Protein 1FUX (pdb70)

Organism: Escherichia coli (strain K12) (NCBI:txid83333)

Nearest PDB structures (foldseek):
  1fux-assembly1_B  TM=1.002E+00  e=5.933E-31  Escherichia coli
  1vi3-assembly1_A  TM=9.634E-01  e=3.119E-21  Escherichia coli
  1fjj-assembly1_A-2  TM=9.625E-01  e=2.876E-20  Escherichia coli
  4beg-assembly1_A  TM=9.474E-01  e=3.229E-18  Mycobacterium tuberculosis H37Rv
  3n08-assembly1_B  TM=8.576E-01  e=1.307E-13  Chlamydia trachomatis D/UW-3/CX

Foldseek 3Di:
DKEKDFPQFFAAAAHDQCQAFPDPPRNGVVKDTKMFIDPQDDLFAWKKKWKWWPPAPDVRTWTQWIKILHGPPDGMQHIRCFDQVNPRPDPRMAIEATRVGWRGGGGHDHDAQDDKIKIKIKMFGFNDND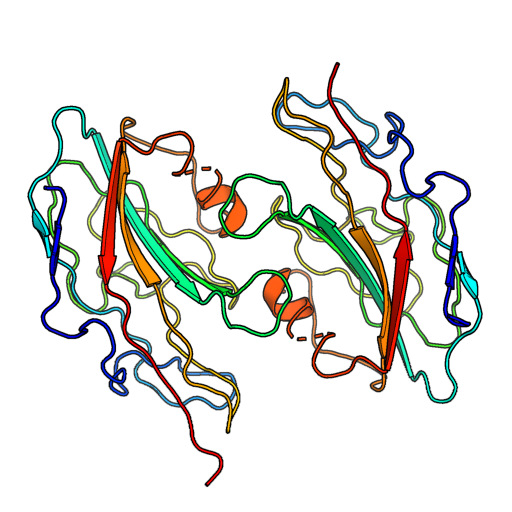DPGHHHQYPVNSVVSVVGGPDMYIGIYIHHHYND/DLWAKDFPQFFAAAAHDQLQAFPDPPRNGVQKATKMFIGNADPQQAWKKKWKWWPPAPDVRTWTFWIKILHGPVDGMAHIRCFPQVNPRPHPRMAFEETPVGWGGGGGDDHDAPDDKIKIKIKMFRFNDNDDDGHHHQYPVNRVVSVVTGPDMYIGIHIHHDD

Sequence (327 aa):
EFQVTSNEIKTGEQLTTSHVFSGFGCEGGNTSPSLTWSGVPEGTKSFAVTVYDPDAPTGSGWWHWTVVNIPATVTYLPVDAGRRDGTKLPTGAVQGRNDFGYAGFGGACPPKGDKPHHYQFKVWALKTEKIPVDSNSSGALVGYLNANKIATAEITPVYEIKLEAEFQVTSNEIKTGEQLTTSHVFSGFGCEGGNTSPSLTWSGVPEGTKSFAVTVYDPDAPTGSGWWHWTVVNIPATVTYLPVVDAGRRDGTKLPTGAVQGRNDFGYAGFGGACPPKGDKPHHYQFKVWALKTTEKIPVDSNSSGALVGYLNANKIATAEITPVYEIK

InterPro domains:
  IPR005247 YbhB/YbcL/LppC-like [TIGR00481] (39-180)
  IPR005247 YbhB/YbcL/LppC-like [cd00865] (23-180)
  IPR008914 Phosphatidylethanolamine-binding protein [PF01161] (44-180)
  IPR036610 PEBP-like superfamily [G3DSA:3.90.280.10] (20-183)
  IPR036610 PEBP-like superfamily [SSF49777] (22-181)

Secondary structure (DSSP, 8-state):
--EEE-SS--TTSBPPGGGB-EETTEE----PPPEEEE-PPTT--EEEEEEEETTSTTTT-EEEEEEEEEETT--EE-TTTT-TT-TTSPTT-EE---TTSSSS---B-PPTTPPPEE-EEEEEEES-S-----TT--HHHHH--TTTEEEEEEE--EE-----/--SEEE-SS--TTSBPPGGGB-EETTEE----PPPEEEESPPTT--EEEEEEEETTSTTTT-EEEEEEEEEETT--EE-TTTT-TT-TTSPTT-EE-B-TTSSBS---B-PPTTPPPEE-EEEEEEESSS-----TT--HHHHH--GGGEEEEEEE--EE---

GO terms:
  GO:0030288 outer membrane-bounded periplasmic space (C, IDA)

Radiu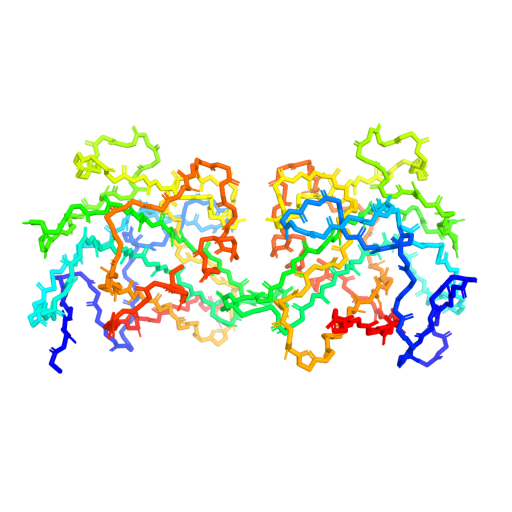s of gyration: 20.39 Å; Cα contacts (8 Å, |Δi|>4): 945; chains: 2; bounding box: 50×34×55 Å

B-factor: mean 21.59, std 8.74, range [7.9, 61.1]

Structure (mmCIF, N/CA/C/O backbone):
data_1FUX
#
_entry.id   1FUX
#
_cell.length_a   49.425
_cell.length_b   55.531
_cell.length_c   60.152
_cell.angle_alpha   90.00
_cell.angle_beta   105.39
_cell.angle_gamma   90.00
#
_symmetry.space_group_name_H-M   'P 1 21 1'
#
loop_
_entity.id
_entity.type
_entity.pdbx_description
1 polymer 'HYPOTHETICAL 19.5 KDA PROTEIN IN EMRE-RUS INTERGENIC REGION'
2 water water
#
loop_
_atom_site.group_PDB
_atom_site.id
_atom_site.type_symbol
_atom_site.label_atom_id
_atom_site.label_alt_id
_atom_site.label_comp_id
_atom_site.label_asym_id
_atom_site.label_entity_id
_atom_site.label_seq_id
_atom_site.pdbx_PDB_ins_code
_atom_site.Cartn_x
_atom_site.Cartn_y
_atom_site.Cartn_z
_atom_site.occupancy
_atom_site.B_iso_or_equiv
_atom_site.auth_seq_id
_atom_site.auth_comp_id
_atom_site.auth_asym_id
_atom_site.auth_atom_id
_atom_site.pdbx_PDB_model_num
ATOM 1 N N . GLU A 1 2 ? 11.940 14.459 17.963 1.00 35.68 0 GLU A N 1
ATOM 2 C CA . GLU A 1 2 ? 11.231 13.468 18.834 1.00 34.45 0 GLU A CA 1
ATOM 3 C C . GLU A 1 2 ? 11.530 12.073 18.274 1.00 31.28 0 GLU A C 1
ATOM 4 O O . GLU A 1 2 ? 12.409 11.555 18.984 1.00 32.71 0 GLU A O 1
ATOM 6 N N . PHE A 1 3 ? 11.165 11.580 17.093 1.00 27.92 1 PHE A N 1
ATOM 7 C CA . PHE A 1 3 ? 11.601 10.189 16.769 1.00 26.22 1 PHE A CA 1
ATOM 8 C C . PHE A 1 3 ? 13.106 10.071 16.771 1.00 23.54 1 PHE A C 1
ATOM 9 O O . PHE A 1 3 ? 13.800 10.869 16.138 1.00 22.63 1 PHE A O 1
ATOM 17 N N . GLN A 1 4 ? 13.695 9.129 17.533 1.00 21.00 2 GLN A N 1
ATOM 18 C CA . GLN A 1 4 ? 15.132 9.063 17.680 1.00 20.28 2 GLN A CA 1
ATOM 19 C C . GLN A 1 4 ? 15.669 7.615 17.561 1.00 16.10 2 GLN A C 1
ATOM 20 O O . GLN A 1 4 ? 14.850 6.732 17.690 1.00 16.60 2 GLN A O 1
ATOM 26 N N . VAL A 1 5 ? 16.918 7.482 17.261 1.00 19.46 3 VAL A N 1
ATOM 27 C CA . VAL A 1 5 ? 17.573 6.155 17.141 1.00 18.46 3 VAL A CA 1
ATOM 28 C C . VAL A 1 5 ? 18.971 6.272 17.713 1.00 19.72 3 VAL A C 1
ATOM 29 O O . VAL A 1 5 ? 19.660 7.293 17.605 1.00 19.78 3 VAL A O 1
ATOM 33 N N . THR A 1 6 ? 19.448 5.201 18.381 1.00 18.61 4 THR A N 1
ATOM 34 C CA . THR A 1 6 ? 20.773 5.129 18.935 1.00 20.16 4 THR A CA 1
ATOM 35 C C . THR A 1 6 ? 21.450 3.790 18.533 1.00 18.01 4 THR A C 1
ATOM 36 O O . THR A 1 6 ? 20.729 2.912 18.076 1.00 18.18 4 THR A O 1
ATOM 40 N N . SER A 1 7 ? 22.747 3.708 18.771 1.00 17.66 5 SER A N 1
ATOM 41 C CA . SER A 1 7 ? 23.447 2.458 18.463 1.00 20.68 5 SER A CA 1
ATOM 42 C C . SER A 1 7 ? 24.631 2.327 19.430 1.00 21.07 5 SER A C 1
ATOM 43 O O . SER A 1 7 ? 25.356 3.263 19.736 1.00 23.80 5 SER A O 1
ATOM 46 N N . ASN A 1 8 ? 24.932 1.060 19.739 1.00 24.91 6 ASN A N 1
ATOM 47 C CA . ASN A 1 8 ? 26.084 0.775 20.604 1.00 26.97 6 ASN A CA 1
ATOM 48 C C . ASN A 1 8 ? 27.362 0.632 19.787 1.00 25.98 6 ASN A C 1
ATOM 49 O O . ASN A 1 8 ? 28.494 0.688 20.297 1.00 25.75 6 ASN A O 1
ATOM 54 N N . GLU A 1 9 ? 27.197 0.454 18.464 1.00 22.22 7 GLU A N 1
ATOM 55 C CA . GLU A 1 9 ? 28.330 0.252 17.585 1.00 22.14 7 GLU A CA 1
ATOM 56 C C . GLU A 1 9 ? 28.651 1.369 16.601 1.00 22.01 7 GLU A C 1
ATOM 57 O O . GLU A 1 9 ? 29.779 1.411 16.101 1.00 22.41 7 GLU A O 1
ATOM 63 N N . ILE A 1 10 ? 27.700 2.234 16.222 1.00 20.68 8 ILE A N 1
ATOM 64 C CA . ILE A 1 10 ? 28.053 3.278 15.267 1.00 17.61 8 ILE A CA 1
ATOM 65 C C . ILE A 1 10 ? 27.662 4.650 15.826 1.00 18.15 8 ILE A C 1
ATOM 66 O O . ILE A 1 10 ? 26.778 4.727 16.689 1.00 17.29 8 ILE A O 1
ATOM 71 N N . LYS A 1 11 ? 28.322 5.661 15.301 1.00 17.52 9 LYS A N 1
ATOM 72 C CA . LYS A 1 11 ? 28.041 7.028 15.764 1.00 20.41 9 LYS A CA 1
ATOM 73 C C . LYS A 1 11 ? 28.228 8.039 14.642 1.00 19.50 9 LYS A C 1
ATOM 74 O O . LYS A 1 11 ? 29.197 7.921 13.895 1.00 21.19 9 LYS A O 1
ATOM 84 N N . THR A 1 12 ? 27.375 9.056 14.572 1.00 20.54 10 THR A N 1
ATOM 85 C CA . THR A 1 12 ? 27.551 10.047 13.490 1.00 19.43 10 THR A CA 1
ATOM 86 C C . THR A 1 12 ? 28.938 10.641 13.435 1.00 20.09 10 THR A C 1
ATOM 87 O O . THR A 1 12 ? 29.538 11.122 14.409 1.00 18.73 10 THR A O 1
ATOM 91 N N . GLY A 1 13 ? 29.535 10.659 12.245 1.00 19.84 11 GLY A N 1
ATOM 92 C CA . GLY A 1 13 ? 30.816 11.178 11.885 1.00 21.41 11 GLY A CA 1
ATOM 93 C C . GLY A 1 13 ? 32.035 10.359 12.267 1.00 21.47 11 GLY A C 1
ATOM 94 O O . GLY A 1 13 ? 33.151 10.739 11.980 1.00 23.91 11 GLY A O 1
ATOM 95 N N . GLU A 1 14 ? 31.883 9.255 12.969 1.00 23.95 12 GLU A N 1
ATOM 96 C CA . GLU A 1 14 ? 32.974 8.404 13.407 1.00 24.26 12 GLU A CA 1
ATOM 97 C C . GLU A 1 14 ? 33.225 7.263 12.408 1.00 23.34 12 GLU A C 1
ATOM 98 O O . GLU A 1 14 ? 32.225 6.731 11.942 1.00 19.58 12 GLU A O 1
ATOM 104 N N . GLN A 1 15 ? 34.487 6.932 12.232 1.00 23.66 13 GLN A N 1
ATOM 105 C CA . GLN A 1 15 ? 34.911 5.844 11.371 1.00 22.94 13 GLN A CA 1
ATOM 106 C C . GLN A 1 15 ? 34.333 4.497 11.777 1.00 20.94 13 GLN A C 1
ATOM 107 O O . GLN A 1 15 ? 34.334 4.002 12.908 1.00 17.29 13 GLN A O 1
ATOM 113 N N . LEU A 1 16 ? 33.772 3.822 10.765 1.00 19.33 14 LEU A N 1
ATOM 114 C CA . LEU A 1 16 ? 33.174 2.500 10.952 1.00 20.49 14 LEU A CA 1
ATOM 115 C C . LEU A 1 16 ? 34.240 1.515 11.412 1.00 19.62 14 LEU A C 1
ATOM 116 O O . LEU A 1 16 ? 35.362 1.557 10.902 1.00 18.55 14 LEU A O 1
ATOM 121 N N . THR A 1 17 ? 33.909 0.600 12.331 1.00 19.84 15 THR A N 1
ATOM 122 C CA . THR A 1 17 ? 34.962 -0.403 12.622 1.00 20.62 15 THR A CA 1
ATOM 123 C C . THR A 1 17 ? 34.855 -1.507 11.564 1.00 21.70 15 THR A C 1
ATOM 124 O O . THR A 1 17 ? 33.871 -1.652 10.840 1.00 17.00 15 THR A O 1
ATOM 128 N N . THR A 1 18 ? 35.816 -2.443 11.577 1.00 22.40 16 THR A N 1
ATOM 129 C CA . THR A 1 18 ? 35.884 -3.512 10.599 1.00 21.67 16 THR A CA 1
ATOM 130 C C . THR A 1 18 ? 34.675 -4.425 10.596 1.00 19.20 16 THR A C 1
ATOM 131 O O . THR A 1 18 ? 34.392 -5.103 9.609 1.00 18.62 16 THR A O 1
ATOM 135 N N . SER A 1 19 ? 33.995 -4.541 11.731 1.00 17.05 17 SER A N 1
ATOM 136 C CA . SER A 1 19 ? 32.818 -5.376 11.869 1.00 16.81 17 SER A CA 1
ATOM 137 C C . SER A 1 19 ? 31.779 -4.954 10.816 1.00 17.37 17 SER A C 1
ATOM 138 O O . SER A 1 19 ? 31.015 -5.807 10.385 1.00 15.83 17 SER A O 1
ATOM 141 N N . HIS A 1 20 ? 31.713 -3.654 10.497 1.00 16.11 18 HIS A N 1
ATOM 142 C CA . HIS A 1 20 ? 30.671 -3.177 9.579 1.00 17.38 18 HIS A CA 1
ATOM 143 C C . HIS A 1 20 ? 31.126 -2.889 8.167 1.00 16.99 18 HIS A C 1
ATOM 144 O O . HIS A 1 20 ? 30.394 -2.218 7.396 1.00 14.70 18 HIS A O 1
ATOM 151 N N . VAL A 1 21 ? 32.268 -3.394 7.747 1.00 15.80 19 VAL A N 1
ATOM 152 C CA . VAL A 1 21 ? 32.862 -3.212 6.405 1.00 14.20 19 VAL A CA 1
ATOM 153 C C . VAL A 1 21 ? 32.561 -4.486 5.616 1.00 14.76 19 VAL A C 1
ATOM 154 O O . VAL A 1 21 ? 32.384 -5.572 6.215 1.00 13.71 19 VAL A O 1
ATOM 158 N N . PHE A 1 22 ? 32.256 -4.315 4.337 1.00 13.64 20 PHE A N 1
ATOM 159 C CA . PHE A 1 22 ? 31.807 -5.439 3.503 1.00 14.37 20 PHE A CA 1
ATOM 160 C C . PHE A 1 22 ? 32.890 -6.513 3.388 1.00 16.51 20 PHE A C 1
ATOM 161 O O . PHE A 1 22 ? 34.062 -6.274 3.646 1.00 17.50 20 PHE A O 1
ATOM 169 N N . SER A 1 23 ? 32.482 -7.714 2.988 1.00 20.46 21 SER A N 1
ATOM 170 C CA . SER A 1 23 ? 33.472 -8.787 2.755 1.00 24.11 21 SER A CA 1
ATOM 171 C C . SER A 1 23 ? 33.306 -9.141 1.277 1.00 25.42 21 SER A C 1
ATOM 172 O O . SER A 1 23 ? 32.321 -9.754 0.905 1.00 26.72 21 SER A O 1
ATOM 175 N N . GLY A 1 24 ? 34.173 -8.672 0.407 1.00 25.83 22 GLY A N 1
ATOM 176 C CA . GLY A 1 24 ? 34.040 -8.800 -1.035 1.00 27.10 22 GLY A CA 1
ATOM 177 C C . GLY A 1 24 ? 34.476 -7.471 -1.680 1.00 28.04 22 GLY A C 1
ATOM 178 O O . GLY A 1 24 ? 34.703 -6.470 -1.016 1.00 24.50 22 GLY A O 1
ATOM 179 N N . PHE A 1 25 ? 34.697 -7.475 -2.986 1.00 31.83 23 PHE A N 1
ATOM 180 C CA . PHE A 1 25 ? 35.226 -6.346 -3.745 1.00 33.00 23 PHE A CA 1
ATOM 181 C C . PHE A 1 25 ? 36.551 -5.857 -3.182 1.00 33.82 23 PHE A C 1
ATOM 182 O O . PHE A 1 25 ? 36.819 -4.653 -3.048 1.00 35.18 23 PHE A O 1
ATOM 190 N N . GLY A 1 26 ? 37.417 -6.730 -2.675 1.00 33.02 24 GLY A N 1
ATOM 191 C CA . GLY A 1 26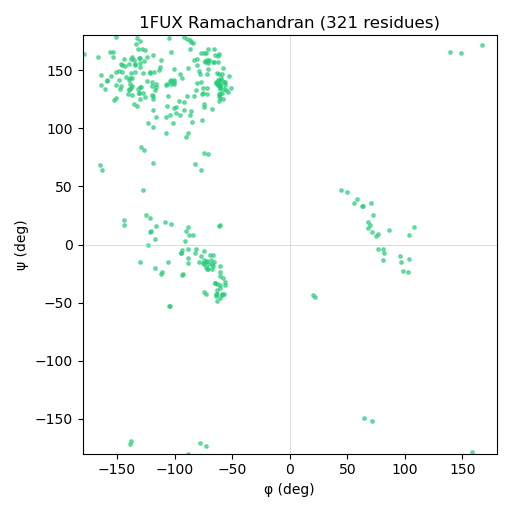 ? 38.674 -6.326 -2.074 1.00 32.89 24 GLY A CA 1
ATOM 192 C C . GLY A 1 26 ? 38.592 -5.751 -0.677 1.00 33.12 24 GLY A C 1
ATOM 193 O O . GLY A 1 26 ? 39.569 -5.197 -0.175 1.00 35.74 24 GLY A O 1
ATOM 194 N N . CYS A 1 27 ? 37.443 -5.819 -0.036 1.00 31.74 25 CYS A N 1
ATOM 195 C CA . CYS A 1 27 ? 37.227 -5.360 1.332 1.00 29.78 25 CYS A CA 1
ATOM 196 C C . CYS A 1 27 ? 37.193 -6.617 2.179 1.00 28.42 25 CYS A C 1
ATOM 197 O O . CYS A 1 27 ? 36.665 -7.627 1.714 1.00 27.79 25 CYS A O 1
ATOM 200 N N . GLU A 1 28 ? 37.748 -6.611 3.373 1.00 29.81 26 GLU A N 1
ATOM 201 C CA . GLU A 1 28 ? 37.852 -7.805 4.202 1.00 30.77 26 GLU A CA 1
ATOM 202 C C . GLU A 1 28 ? 37.294 -7.608 5.605 1.00 28.18 26 GLU A C 1
ATOM 203 O O . GLU A 1 28 ? 37.920 -7.946 6.610 1.00 27.33 26 GLU A O 1
ATOM 209 N N . GLY A 1 29 ? 36.119 -7.031 5.673 1.00 21.79 27 GLY A N 1
ATOM 210 C CA . GLY A 1 29 ? 35.427 -6.754 6.899 1.00 20.57 27 GLY A CA 1
ATOM 211 C C . GLY A 1 29 ? 34.542 -7.875 7.399 1.00 18.02 27 GLY A C 1
ATOM 212 O O . GLY A 1 29 ? 34.316 -8.928 6.784 1.00 18.56 27 GLY A O 1
ATOM 213 N N . GLY A 1 30 ? 33.904 -7.621 8.521 1.00 15.22 28 GLY A N 1
ATOM 214 C CA . GLY A 1 30 ? 33.016 -8.544 9.202 1.00 15.54 28 GLY A CA 1
ATOM 215 C C . GLY A 1 30 ? 31.625 -8.611 8.580 1.00 16.32 28 GLY A C 1
ATOM 216 O O . GLY A 1 30 ? 30.838 -9.503 8.900 1.00 14.80 28 GLY A O 1
ATOM 217 N N . ASN A 1 31 ? 31.294 -7.644 7.733 1.00 14.01 29 ASN A N 1
ATOM 218 C CA . ASN A 1 31 ? 29.981 -7.545 7.088 1.00 12.12 29 ASN A CA 1
ATOM 219 C C . ASN A 1 31 ? 28.804 -7.782 8.008 1.00 12.30 29 ASN A C 1
ATOM 220 O O . ASN A 1 31 ? 27.894 -8.580 7.735 1.00 13.66 29 ASN A O 1
ATOM 225 N N . THR A 1 32 ? 28.805 -7.140 9.196 1.00 10.35 30 THR A N 1
ATOM 226 C CA . THR A 1 32 ? 27.740 -7.324 10.174 1.00 11.91 30 THR A CA 1
ATOM 227 C C . THR A 1 32 ? 26.968 -6.006 10.401 1.00 12.31 30 THR A C 1
ATOM 228 O O . THR A 1 32 ? 27.672 -5.026 10.541 1.00 13.06 30 THR A O 1
ATOM 232 N N . SER A 1 33 ? 25.652 -6.082 10.498 1.00 12.03 31 SER A N 1
ATOM 233 C CA . SER A 1 33 ? 24.886 -4.849 10.708 1.00 12.49 31 SER A CA 1
ATOM 234 C C . SER A 1 33 ? 25.022 -4.449 12.173 1.00 12.25 31 SER A C 1
ATOM 235 O O . SER A 1 33 ? 25.053 -5.311 13.033 1.00 11.96 31 SER A O 1
ATOM 238 N N . PRO A 1 34 ? 25.163 -3.158 12.427 1.00 13.52 32 PRO A N 1
ATOM 239 C CA . PRO A 1 34 ? 25.167 -2.690 13.824 1.00 13.33 32 PRO A CA 1
ATOM 240 C C . PRO A 1 34 ? 23.802 -2.715 14.467 1.00 14.51 32 PRO A C 1
ATOM 241 O O . PRO A 1 34 ? 22.739 -2.650 13.822 1.00 15.72 32 PRO A O 1
ATOM 245 N N . SER A 1 35 ? 23.766 -2.780 15.826 1.00 14.41 33 SER A N 1
ATOM 246 C CA . SER A 1 35 ? 22.492 -2.719 16.514 1.00 16.11 33 SER A CA 1
ATOM 247 C C . SER A 1 35 ? 21.951 -1.284 16.377 1.00 13.22 33 SER A C 1
ATOM 248 O O . SER A 1 35 ? 22.692 -0.350 16.138 1.00 14.67 33 SER A O 1
ATOM 251 N N . LEU A 1 36 ? 20.663 -1.139 16.551 1.00 15.51 34 LEU A N 1
ATOM 252 C CA . LEU A 1 36 ? 19.918 0.121 16.503 1.00 14.09 34 LEU A CA 1
ATOM 253 C C . LEU A 1 36 ? 18.743 0.030 17.485 1.00 14.46 34 LEU A C 1
ATOM 254 O O . LEU A 1 36 ? 18.007 -0.954 17.542 1.00 13.77 34 LEU A O 1
ATOM 259 N N . THR A 1 37 ? 18.573 1.095 18.278 1.00 14.94 35 THR A N 1
ATOM 260 C CA . THR A 1 37 ? 17.432 1.113 19.197 1.00 15.58 35 THR A CA 1
ATOM 261 C C . THR A 1 37 ? 16.707 2.487 18.984 1.00 13.75 35 THR A C 1
ATOM 262 O O . THR A 1 37 ? 17.392 3.481 19.163 1.00 16.27 35 THR A O 1
ATOM 266 N N . TRP A 1 38 ? 15.464 2.412 18.699 1.00 14.27 36 TRP A N 1
ATOM 267 C CA . TRP A 1 38 ? 14.741 3.681 18.494 1.00 18.99 36 TRP A CA 1
ATOM 268 C C . TRP A 1 38 ? 13.722 3.970 19.583 1.00 19.24 36 TRP A C 1
ATOM 269 O O . TRP A 1 38 ? 13.153 3.068 20.222 1.00 22.20 36 TRP A O 1
ATOM 280 N N . SER A 1 39 ? 13.394 5.255 19.669 1.00 20.21 37 SER A N 1
ATOM 281 C CA . SER A 1 39 ? 12.438 5.708 20.680 1.00 21.58 37 SER A CA 1
ATOM 282 C C . SER A 1 39 ? 11.699 6.931 20.164 1.00 24.11 37 SER A C 1
ATOM 283 O O . SER A 1 39 ? 11.958 7.460 19.069 1.00 21.57 37 SER A O 1
ATOM 286 N N . GLY A 1 40 ? 10.765 7.428 20.981 1.00 24.42 38 GLY A N 1
ATOM 287 C CA . GLY A 1 40 ? 9.989 8.580 20.467 1.00 23.75 38 GLY A CA 1
ATOM 288 C C . GLY A 1 40 ? 9.059 8.041 19.401 1.00 24.58 38 GLY A C 1
ATOM 289 O O . GLY A 1 40 ? 8.624 8.824 18.542 1.00 25.87 38 GLY A O 1
ATOM 290 N N . VAL A 1 41 ? 8.645 6.777 19.389 1.00 24.64 39 VAL A N 1
ATOM 291 C CA . VAL A 1 41 ? 7.805 6.345 18.298 1.00 26.91 39 VAL A CA 1
ATOM 292 C C . VAL A 1 41 ? 6.544 7.218 18.221 1.00 28.63 39 VAL A C 1
ATOM 293 O O . VAL A 1 41 ? 5.852 7.430 19.197 1.00 24.68 39 VAL A O 1
ATOM 297 N N . PRO A 1 42 ? 6.254 7.636 16.992 1.00 27.69 40 PRO A N 1
ATOM 298 C CA . PRO A 1 42 ? 5.137 8.534 16.775 1.00 28.55 40 PRO A CA 1
ATOM 299 C C . PRO A 1 42 ? 3.810 7.844 16.780 1.00 29.30 40 PRO A C 1
ATOM 300 O O . PRO A 1 42 ? 3.552 6.672 16.437 1.00 30.06 40 PRO A O 1
ATOM 304 N N . GLU A 1 43 ? 2.838 8.658 17.232 1.00 30.66 41 GLU A N 1
ATOM 305 C CA . GLU A 1 43 ? 1.442 8.212 17.260 1.00 31.64 41 GLU A CA 1
ATOM 306 C C . GLU A 1 43 ? 1.117 7.921 15.797 1.00 30.31 41 GLU A C 1
ATOM 307 O O . GLU A 1 43 ? 1.614 8.605 14.892 1.00 31.26 41 GLU A O 1
ATOM 317 N N . GLY A 1 44 ? 0.426 6.851 15.520 1.00 27.10 42 GLY A N 1
ATOM 318 C CA . GLY A 1 44 ? 0.085 6.330 14.238 1.00 28.84 42 GLY A CA 1
ATOM 319 C C . GLY A 1 44 ? 1.020 5.241 13.699 1.00 26.65 42 GLY A C 1
ATOM 320 O O . GLY A 1 44 ? 0.616 4.565 12.744 1.00 27.82 42 GLY A O 1
ATOM 321 N N . THR A 1 45 ? 2.169 4.991 14.320 1.00 25.52 43 THR A N 1
ATOM 322 C CA . THR A 1 45 ? 3.074 3.950 13.752 1.00 24.28 43 THR A CA 1
ATOM 323 C C . THR A 1 45 ? 2.533 2.549 13.671 1.00 26.50 43 THR A C 1
ATOM 324 O O . THR A 1 45 ? 2.007 1.962 14.624 1.00 27.04 43 THR A O 1
ATOM 328 N N . LYS A 1 46 ? 2.596 1.834 12.540 1.00 25.43 44 LYS A N 1
ATOM 329 C CA . LYS A 1 46 ? 2.097 0.489 12.358 1.00 27.15 44 LYS A CA 1
ATOM 330 C C . LYS A 1 46 ? 3.137 -0.535 11.882 1.00 25.95 44 LYS A C 1
ATOM 331 O O . LYS A 1 46 ? 2.868 -1.716 11.661 1.00 25.79 44 LYS A O 1
ATOM 337 N N . SER A 1 47 ? 4.341 -0.057 11.689 1.00 24.51 45 SER A N 1
ATOM 338 C CA . SER A 1 47 ? 5.499 -0.857 11.354 1.00 22.93 45 SER A CA 1
ATOM 339 C C . SER A 1 47 ? 6.739 0.060 11.240 1.00 20.63 45 SER A C 1
ATOM 340 O O . SER A 1 47 ? 6.665 1.298 11.181 1.00 20.63 45 SER A O 1
ATOM 343 N N . PHE A 1 48 ? 7.889 -0.621 11.273 1.00 18.60 46 PHE A N 1
ATOM 344 C CA . PHE A 1 48 ? 9.142 0.127 11.142 1.00 17.34 46 PHE A CA 1
ATOM 345 C C . PHE A 1 48 ? 9.976 -0.413 9.959 1.00 16.02 46 PHE A C 1
ATOM 346 O O . PHE A 1 48 ? 9.695 -1.500 9.451 1.00 15.78 46 PHE A O 1
ATOM 354 N N . ALA A 1 49 ? 10.909 0.444 9.527 1.00 15.33 47 ALA A N 1
ATOM 355 C CA . ALA A 1 49 ? 11.780 -0.038 8.416 1.00 15.47 47 ALA A CA 1
ATOM 356 C C . ALA A 1 49 ? 13.149 0.516 8.697 1.00 14.14 47 ALA A C 1
ATOM 357 O O . ALA A 1 49 ? 13.285 1.533 9.411 1.00 13.65 47 ALA A O 1
ATOM 359 N N . VAL A 1 50 ? 14.220 -0.144 8.210 1.00 12.70 48 VAL A N 1
ATOM 360 C CA . VAL A 1 50 ? 15.554 0.419 8.389 1.00 12.84 48 VAL A CA 1
ATOM 361 C C . VAL A 1 50 ? 16.221 0.431 6.982 1.00 11.73 48 VAL A C 1
ATOM 362 O O . VAL A 1 50 ? 16.091 -0.592 6.316 1.00 12.55 48 VAL A O 1
ATOM 366 N N . THR A 1 51 ? 16.879 1.519 6.617 1.00 12.95 49 THR A N 1
ATOM 367 C CA . THR A 1 51 ? 17.581 1.525 5.329 1.00 11.81 49 THR A CA 1
ATOM 368 C C . THR A 1 51 ? 18.985 2.008 5.603 1.00 11.66 49 THR A C 1
ATOM 369 O O . THR A 1 51 ? 19.265 2.778 6.527 1.00 12.04 49 THR A O 1
ATOM 373 N N . VAL A 1 52 ? 19.959 1.635 4.713 1.00 11.53 50 VAL A N 1
ATOM 374 C CA . VAL A 1 52 ? 21.331 2.060 4.843 1.00 10.19 50 VAL A CA 1
ATOM 375 C C . VAL A 1 52 ? 21.724 2.467 3.406 1.00 10.67 50 VAL A C 1
ATOM 376 O O . VAL A 1 52 ? 21.607 1.645 2.476 1.00 10.79 50 VAL A O 1
ATOM 380 N N . TYR A 1 53 ? 22.116 3.718 3.279 1.00 9.21 51 TYR A N 1
ATOM 381 C CA . TYR A 1 53 ? 22.374 4.290 1.952 1.00 11.69 51 TYR A CA 1
ATOM 382 C C . TYR A 1 53 ? 23.604 5.170 1.929 1.00 13.67 51 TYR A C 1
ATOM 383 O O . TYR A 1 53 ? 23.834 5.883 2.911 1.00 14.16 51 TYR A O 1
ATOM 392 N N . ASP A 1 54 ? 24.400 5.043 0.866 1.00 10.79 52 ASP A N 1
ATOM 393 C CA . ASP A 1 54 ? 25.575 5.908 0.703 1.00 10.35 52 ASP A CA 1
ATOM 394 C C . ASP A 1 54 ? 25.362 6.749 -0.548 1.00 10.77 52 ASP A C 1
ATOM 395 O O . ASP A 1 54 ? 25.517 6.285 -1.663 1.00 11.53 52 ASP A O 1
ATOM 400 N N . PRO A 1 55 ? 25.142 8.061 -0.360 1.00 10.74 53 PRO A N 1
ATOM 401 C CA . PRO A 1 55 ? 24.966 8.968 -1.472 1.00 12.55 53 PRO A CA 1
ATOM 402 C C . PRO A 1 55 ? 26.272 9.273 -2.193 1.00 14.08 53 PRO A C 1
ATOM 403 O O . PRO A 1 55 ? 26.178 9.750 -3.326 1.00 17.54 53 PRO A O 1
ATOM 407 N N . ASP A 1 56 ? 27.443 9.001 -1.593 1.00 11.58 54 ASP A N 1
ATOM 408 C CA . ASP A 1 56 ? 28.710 9.338 -2.228 1.00 14.01 54 ASP A CA 1
ATOM 409 C C . ASP A 1 56 ? 29.267 8.259 -3.139 1.00 14.15 54 ASP A C 1
ATOM 410 O O . ASP A 1 56 ? 30.333 8.466 -3.755 1.00 14.72 54 ASP A O 1
ATOM 415 N N . ALA A 1 57 ? 28.607 7.077 -3.213 1.00 11.86 55 ALA A N 1
ATOM 416 C CA . ALA A 1 57 ? 29.168 6.043 -4.080 1.00 13.11 55 ALA A CA 1
ATOM 417 C C . ALA A 1 57 ? 29.151 6.550 -5.508 1.00 13.01 55 ALA A C 1
ATOM 418 O O . ALA A 1 57 ? 28.135 7.100 -5.902 1.00 13.07 55 ALA A O 1
ATOM 420 N N . PRO A 1 58 ? 30.220 6.315 -6.258 1.00 14.99 56 PRO A N 1
ATOM 421 C CA . PRO A 1 58 ? 30.347 6.891 -7.598 1.00 15.23 56 PRO A CA 1
ATOM 422 C C . PRO A 1 58 ? 29.610 6.086 -8.651 1.00 14.47 56 PRO A C 1
ATOM 423 O O . PRO A 1 58 ? 30.210 5.495 -9.559 1.00 15.97 56 PRO A O 1
ATOM 427 N N . THR A 1 59 ? 28.287 6.102 -8.596 1.00 12.43 57 THR A N 1
ATOM 428 C CA . THR A 1 59 ? 27.523 5.203 -9.489 1.00 10.68 57 THR A CA 1
ATOM 429 C C . THR A 1 59 ? 26.437 5.934 -10.243 1.00 11.56 57 THR A C 1
ATOM 430 O O . THR A 1 59 ? 26.031 5.404 -11.293 1.00 12.72 57 THR A O 1
ATOM 434 N N . GLY A 1 60 ? 26.111 7.147 -9.807 1.00 11.55 58 GLY A N 1
ATOM 435 C CA . GLY A 1 60 ? 24.967 7.838 -10.401 1.00 11.93 58 GLY A CA 1
ATOM 436 C C . GLY A 1 60 ? 23.687 7.679 -9.589 1.00 11.19 58 GLY A C 1
ATOM 437 O O . GLY A 1 60 ? 22.723 8.432 -9.831 1.00 11.60 58 GLY A O 1
ATOM 438 N N . SER A 1 61 ? 23.636 6.741 -8.649 1.00 10.97 59 SER A N 1
ATOM 439 C CA . SER A 1 61 ? 22.427 6.520 -7.847 1.00 8.63 59 SER A CA 1
ATOM 440 C C . SER A 1 61 ? 22.786 6.134 -6.401 1.00 10.59 59 SER A C 1
ATOM 441 O O . SER A 1 61 ? 21.872 5.668 -5.709 1.00 9.43 59 SER A O 1
ATOM 444 N N . GLY A 1 62 ? 23.988 6.453 -5.974 1.00 11.51 60 GLY A N 1
ATOM 445 C CA . GLY A 1 62 ? 24.458 6.117 -4.619 1.00 11.58 60 GLY A CA 1
ATOM 446 C C . GLY A 1 62 ? 24.527 4.585 -4.499 1.00 14.03 60 GLY A C 1
ATOM 447 O O . GLY A 1 62 ? 24.731 3.912 -5.514 1.00 11.02 60 GLY A O 1
ATOM 448 N N . TRP A 1 63 ? 24.302 4.060 -3.306 1.00 10.93 61 TRP A N 1
ATOM 449 C CA . TRP A 1 63 ? 24.410 2.616 -3.071 1.00 10.56 61 TRP A CA 1
ATOM 450 C C . TRP A 1 63 ? 23.494 2.239 -1.917 1.00 9.99 61 TRP A C 1
ATOM 451 O O . TRP A 1 63 ? 23.569 2.796 -0.831 1.00 10.19 61 TRP A O 1
ATOM 462 N N . TRP A 1 64 ? 22.609 1.293 -2.213 1.00 11.37 62 TRP A N 1
ATOM 463 C CA . TRP A 1 64 ? 21.738 0.771 -1.133 1.00 10.23 62 TRP A CA 1
ATOM 464 C C . TRP A 1 64 ? 22.478 -0.345 -0.420 1.00 10.33 62 TRP A C 1
ATOM 465 O O . TRP A 1 64 ? 22.795 -1.367 -1.005 1.00 8.32 62 TRP A O 1
ATOM 476 N N . HIS A 1 65 ? 22.826 -0.203 0.855 1.00 9.18 63 HIS A N 1
ATOM 477 C CA . HIS A 1 65 ? 23.556 -1.226 1.599 1.00 10.80 63 HIS A CA 1
ATOM 478 C C . HIS A 1 65 ? 22.627 -2.167 2.347 1.00 13.23 63 HIS A C 1
ATOM 479 O O . HIS A 1 65 ? 23.014 -3.310 2.661 1.00 12.31 63 HIS A O 1
ATOM 486 N N . TRP A 1 66 ? 21.422 -1.716 2.685 1.00 9.85 64 TRP A N 1
ATOM 487 C CA . TRP A 1 66 ? 20.504 -2.630 3.398 1.00 9.36 64 TRP A CA 1
ATOM 488 C C . TRP A 1 66 ? 19.089 -2.110 3.346 1.00 10.53 64 TRP A C 1
ATOM 489 O O . TRP A 1 66 ? 18.922 -0.879 3.461 1.00 11.04 64 TRP A O 1
ATOM 500 N N . THR A 1 67 ? 18.069 -2.937 3.275 1.00 10.27 65 THR A N 1
ATOM 501 C CA . THR A 1 67 ? 16.698 -2.467 3.441 1.00 12.38 65 THR A CA 1
ATOM 502 C C . THR A 1 67 ? 16.025 -3.574 4.283 1.00 10.16 65 THR A C 1
ATOM 503 O O . THR A 1 67 ? 16.096 -4.739 3.885 1.00 11.99 65 THR A O 1
ATOM 507 N N . VAL A 1 68 ? 15.307 -3.171 5.321 1.00 11.88 66 VAL A N 1
ATOM 508 C CA . VAL A 1 68 ? 14.555 -4.138 6.113 1.00 15.07 66 VAL A CA 1
ATOM 509 C C . VAL A 1 68 ? 13.174 -3.473 6.374 1.00 13.59 66 VAL A C 1
ATOM 510 O O . VAL A 1 68 ? 13.221 -2.325 6.791 1.00 14.17 66 VAL A O 1
ATOM 514 N N . VAL A 1 69 ? 12.105 -4.186 6.079 1.00 15.27 67 VAL A N 1
ATOM 515 C CA . VAL A 1 69 ? 10.816 -3.518 6.294 1.00 17.08 67 VAL A CA 1
ATOM 516 C C . VAL A 1 69 ? 9.931 -4.505 7.044 1.00 19.06 67 VAL A C 1
ATOM 517 O O . VAL A 1 69 ? 10.314 -5.662 7.285 1.00 21.20 67 VAL A O 1
ATOM 521 N N . ASN A 1 70 ? 8.719 -4.005 7.363 1.00 20.37 68 ASN A N 1
ATOM 522 C CA . ASN A 1 70 ? 7.724 -4.851 8.034 1.00 19.34 68 ASN A CA 1
ATOM 523 C C . ASN A 1 70 ? 8.217 -5.272 9.415 1.00 20.90 68 ASN A C 1
ATOM 524 O O . ASN A 1 70 ? 7.847 -6.338 9.944 1.00 22.11 68 ASN A O 1
ATOM 529 N N . ILE A 1 71 ? 8.964 -4.385 10.050 1.00 19.57 69 ILE A N 1
ATOM 530 C CA . ILE A 1 71 ? 9.330 -4.591 11.442 1.00 21.28 69 ILE A CA 1
ATOM 531 C C . ILE A 1 71 ? 8.030 -4.285 12.215 1.00 21.77 69 ILE A C 1
ATOM 532 O O . ILE A 1 71 ? 7.465 -3.193 12.101 1.00 21.87 69 ILE A O 1
ATOM 537 N N . PRO A 1 72 ? 7.543 -5.266 12.962 1.00 21.85 70 PRO A N 1
ATOM 538 C CA . PRO A 1 72 ? 6.315 -5.063 13.734 1.00 22.55 70 PRO A CA 1
ATOM 539 C C . PRO A 1 72 ? 6.412 -3.832 14.597 1.00 21.71 70 PRO A C 1
ATOM 540 O O . PRO A 1 72 ? 7.401 -3.436 15.214 1.00 21.86 70 PRO A O 1
ATOM 544 N N . ALA A 1 73 ? 5.264 -3.136 14.756 1.00 25.53 71 ALA A N 1
ATOM 545 C CA . ALA A 1 73 ? 5.179 -1.918 15.550 1.00 27.41 71 ALA A CA 1
ATOM 546 C C . ALA A 1 73 ? 5.549 -2.153 17.010 1.00 26.19 71 ALA A C 1
ATOM 547 O O . ALA A 1 73 ? 5.890 -1.178 17.646 1.00 25.22 71 ALA A O 1
ATOM 549 N N . THR A 1 74 ? 5.526 -3.387 17.494 1.00 27.37 72 THR A N 1
ATOM 550 C CA . THR A 1 74 ? 5.955 -3.665 18.858 1.00 29.45 72 THR A CA 1
ATOM 551 C C . THR A 1 74 ? 7.459 -3.805 19.061 1.00 29.36 72 THR A C 1
ATOM 552 O O . THR A 1 74 ? 7.871 -3.949 20.234 1.00 29.37 72 THR A O 1
ATOM 556 N N . VAL A 1 75 ? 8.274 -3.816 17.999 1.00 23.84 73 VAL A N 1
ATOM 557 C CA . VAL A 1 75 ? 9.714 -3.920 18.258 1.00 22.41 73 VAL A CA 1
ATOM 558 C C . VAL A 1 75 ? 10.407 -2.580 18.152 1.00 19.80 73 VAL A C 1
ATOM 559 O O . VAL A 1 75 ? 10.169 -1.762 17.242 1.00 18.73 73 VAL A O 1
ATOM 563 N N . THR A 1 76 ? 11.357 -2.268 19.027 1.00 17.50 74 THR A N 1
ATOM 564 C CA . THR A 1 76 ? 12.084 -1.005 19.042 1.00 18.00 74 THR A CA 1
ATOM 565 C C . THR A 1 76 ? 13.592 -1.246 18.985 1.00 16.08 74 THR A C 1
ATOM 566 O O . THR A 1 76 ? 14.415 -0.400 19.281 1.00 17.40 74 THR A O 1
ATOM 570 N N . TYR A 1 77 ? 13.952 -2.425 18.405 1.00 15.29 75 TYR A N 1
ATOM 571 C CA . TYR A 1 77 ? 15.365 -2.745 18.422 1.00 14.55 75 TYR A CA 1
ATOM 572 C C . TYR A 1 77 ? 15.759 -3.763 17.349 1.00 12.35 75 TYR A C 1
ATOM 573 O O . TYR A 1 77 ? 14.994 -4.673 17.249 1.00 15.24 75 TYR A O 1
ATOM 582 N N . LEU A 1 78 ? 16.896 -3.572 16.773 1.00 13.90 76 LEU A N 1
ATOM 583 C CA . LEU A 1 78 ? 17.526 -4.534 15.891 1.00 15.63 76 LEU A CA 1
ATOM 584 C C . LEU A 1 78 ? 18.848 -4.889 16.564 1.00 14.23 76 LEU A C 1
ATOM 585 O O . LEU A 1 78 ? 19.750 -4.077 16.738 1.00 12.17 76 LEU A O 1
ATOM 590 N N . PRO A 1 79 ? 19.052 -6.183 16.775 1.00 15.11 77 PRO A N 1
ATOM 591 C CA . PRO A 1 79 ? 20.320 -6.617 17.352 1.00 16.79 77 PRO A CA 1
ATOM 592 C C . PRO A 1 79 ? 21.443 -6.618 16.340 1.00 17.55 77 PRO A C 1
ATOM 593 O O . PRO A 1 79 ? 21.163 -6.597 15.099 1.00 16.78 77 PRO A O 1
ATOM 597 N N . VAL A 1 80 ? 22.667 -6.684 16.832 1.00 15.64 78 VAL A N 1
ATOM 598 C CA . VAL A 1 80 ? 23.837 -6.805 15.940 1.00 15.29 78 VAL A CA 1
ATOM 599 C C . VAL A 1 80 ? 23.665 -8.047 15.039 1.00 13.86 78 VAL A C 1
ATOM 600 O O . VAL A 1 80 ? 23.074 -9.036 15.448 1.00 12.04 78 VAL A O 1
ATOM 604 N N . ASP A 1 81 ? 24.026 -7.816 13.763 1.00 13.33 79 ASP A N 1
ATOM 605 C CA . ASP A 1 81 ? 23.901 -8.877 12.761 1.00 13.35 79 ASP A CA 1
ATOM 606 C C . ASP A 1 81 ? 22.479 -9.227 12.415 1.00 12.32 79 ASP A C 1
ATOM 607 O O . ASP A 1 81 ? 22.299 -10.262 11.733 1.00 13.87 79 ASP A O 1
ATOM 612 N N . ALA A 1 82 ? 21.435 -8.448 12.691 1.00 10.34 80 ALA A N 1
ATOM 613 C CA . ALA A 1 82 ? 20.087 -8.748 12.288 1.00 12.09 80 ALA A CA 1
ATOM 614 C C . ALA A 1 82 ? 19.992 -8.835 10.731 1.00 10.58 80 ALA A C 1
ATOM 615 O O . ALA A 1 82 ? 19.102 -9.508 10.230 1.00 14.58 80 ALA A O 1
ATOM 617 N N . GLY A 1 83 ? 20.903 -8.186 10.030 1.00 11.69 81 GLY A N 1
ATOM 618 C CA . GLY A 1 83 ? 20.854 -8.188 8.569 1.00 9.81 81 GLY A CA 1
ATOM 619 C C . GLY A 1 83 ? 21.573 -9.328 7.903 1.00 11.56 81 GLY A C 1
ATOM 620 O O . GLY A 1 83 ? 21.822 -9.223 6.660 1.00 10.22 81 GLY A O 1
ATOM 621 N N . ARG A 1 84 ? 21.928 -10.406 8.638 1.00 9.75 82 ARG A N 1
ATOM 622 C CA . ARG A 1 84 ? 22.587 -11.490 7.914 1.00 11.16 82 ARG A CA 1
ATOM 623 C C . ARG A 1 84 ? 21.589 -12.069 6.900 1.00 11.33 82 ARG A C 1
ATOM 624 O O . ARG A 1 84 ? 20.376 -12.177 7.149 1.00 11.41 82 ARG A O 1
ATOM 632 N N . ARG A 1 85 ? 22.101 -12.390 5.692 1.00 10.49 83 ARG A N 1
ATOM 633 C CA . ARG A 1 85 ? 21.241 -12.831 4.608 1.00 12.12 83 ARG A CA 1
ATOM 634 C C . ARG A 1 85 ? 20.565 -14.177 4.832 1.00 10.50 83 ARG A C 1
ATOM 635 O O . ARG A 1 85 ? 19.522 -14.388 4.213 1.00 12.50 83 ARG A O 1
ATOM 648 N N . ASP A 1 86 ? 21.053 -15.005 5.750 1.00 8.88 84 ASP A N 1
ATOM 649 C CA . ASP A 1 86 ? 20.337 -16.254 6.033 1.00 11.35 84 ASP A CA 1
ATOM 650 C C . ASP A 1 86 ? 19.067 -16.056 6.847 1.00 13.69 84 ASP A C 1
ATOM 651 O O . ASP A 1 86 ? 18.354 -17.028 7.149 1.00 14.35 84 ASP A O 1
ATOM 656 N N . GLY A 1 87 ? 18.776 -14.853 7.308 1.00 11.93 85 GLY A N 1
ATOM 657 C CA . GLY A 1 87 ? 17.609 -14.452 8.048 1.00 13.85 85 GLY A CA 1
ATOM 658 C C . GLY A 1 87 ? 17.529 -14.952 9.489 1.00 15.82 85 GLY A C 1
ATOM 659 O O . GLY A 1 87 ? 16.502 -14.718 10.181 1.00 13.33 85 GLY A O 1
ATOM 660 N N . THR A 1 88 ? 18.609 -15.514 9.999 1.00 14.69 86 THR A N 1
ATOM 661 C CA . THR A 1 88 ? 18.582 -16.179 11.312 1.00 16.04 86 THR A CA 1
ATOM 662 C C . THR A 1 88 ? 18.483 -15.223 12.466 1.00 16.88 86 THR A C 1
ATOM 663 O O . THR A 1 88 ? 18.181 -15.648 13.590 1.00 17.45 86 THR A O 1
ATOM 667 N N . LYS A 1 89 ? 18.734 -13.930 12.268 1.00 14.66 87 LYS A N 1
ATOM 668 C CA . LYS A 1 89 ? 18.655 -12.966 13.327 1.00 16.77 87 LYS A CA 1
ATOM 669 C C . LYS A 1 89 ? 17.619 -11.885 13.004 1.00 16.52 87 LYS A C 1
ATOM 670 O O . LYS A 1 89 ? 17.636 -10.853 13.696 1.00 16.11 87 LYS A O 1
ATOM 676 N N . LEU A 1 90 ? 16.807 -12.075 11.988 1.00 18.04 88 LEU A N 1
ATOM 677 C CA . LEU A 1 90 ? 15.784 -11.057 11.704 1.00 23.62 88 LEU A CA 1
ATOM 678 C C . LEU A 1 90 ? 14.571 -11.220 12.630 1.00 24.07 88 LEU A C 1
ATOM 679 O O . LEU A 1 90 ? 14.106 -12.344 12.795 1.00 25.89 88 LEU A O 1
ATOM 684 N N . PRO A 1 91 ? 14.022 -10.120 13.127 1.00 25.26 89 PRO A N 1
ATOM 685 C CA . PRO A 1 91 ? 12.827 -10.185 13.964 1.00 25.26 89 PRO A CA 1
ATOM 686 C C . PRO A 1 91 ? 11.699 -10.778 13.150 1.00 25.23 89 PRO A C 1
ATOM 687 O O . PRO A 1 91 ? 11.577 -10.546 11.931 1.00 23.41 89 PRO A O 1
ATOM 691 N N . THR A 1 92 ? 10.864 -11.622 13.759 1.00 22.60 90 THR A N 1
ATOM 692 C CA . THR A 1 92 ? 9.788 -12.282 13.041 1.00 23.82 90 THR A CA 1
ATOM 693 C C . THR A 1 92 ? 8.847 -11.236 12.459 1.00 24.32 90 THR A C 1
ATOM 694 O O . THR A 1 92 ? 8.597 -10.216 13.078 1.00 25.77 90 THR A O 1
ATOM 698 N N . GLY A 1 93 ? 8.452 -11.467 11.231 1.00 21.35 91 GLY A N 1
ATOM 699 C CA . GLY A 1 93 ? 7.608 -10.624 10.436 1.00 22.52 91 GLY A CA 1
ATOM 700 C C . GLY A 1 93 ? 8.384 -9.735 9.473 1.00 22.21 91 GLY A C 1
ATOM 701 O O . GLY A 1 93 ? 7.804 -9.340 8.453 1.00 24.75 91 GLY A O 1
ATOM 702 N N . ALA A 1 94 ? 9.654 -9.463 9.757 1.00 19.71 92 ALA A N 1
ATOM 703 C CA . ALA A 1 94 ? 10.381 -8.469 8.937 1.00 19.97 92 ALA A CA 1
ATOM 704 C C . ALA A 1 94 ? 10.886 -9.170 7.708 1.00 19.24 92 ALA A C 1
ATOM 705 O O . ALA A 1 94 ? 10.895 -10.409 7.625 1.00 16.89 92 ALA A O 1
ATOM 707 N N . VAL A 1 95 ? 11.167 -8.401 6.659 1.00 15.50 93 VAL A N 1
ATOM 708 C CA . VAL A 1 95 ? 11.591 -8.918 5.376 1.00 16.33 93 VAL A CA 1
ATOM 709 C C . VAL A 1 95 ? 12.709 -7.990 4.865 1.00 15.13 93 VAL A C 1
ATOM 710 O O . VAL A 1 95 ? 12.612 -6.797 5.159 1.00 14.23 93 VAL A O 1
ATOM 714 N N . GLN A 1 96 ? 13.717 -8.559 4.210 1.00 12.93 94 GLN A N 1
ATOM 715 C CA . GLN A 1 96 ? 14.817 -7.726 3.707 1.00 12.78 94 GLN A CA 1
ATOM 716 C C . GLN A 1 96 ? 14.702 -7.640 2.179 1.00 11.80 94 GLN A C 1
ATOM 717 O O . GLN A 1 96 ? 14.377 -8.650 1.533 1.00 12.72 94 GLN A O 1
ATOM 723 N N . GLY A 1 97 ? 14.904 -6.437 1.641 1.00 11.47 95 GLY A N 1
ATOM 724 C CA . GLY A 1 97 ? 14.829 -6.197 0.216 1.00 13.04 95 GLY A CA 1
ATOM 725 C C . GLY A 1 97 ? 16.248 -6.438 -0.360 1.00 13.40 95 GLY A C 1
ATOM 726 O O . GLY A 1 97 ? 17.180 -6.690 0.397 1.00 11.09 95 GLY A O 1
ATOM 727 N N . ARG A 1 98 ? 16.381 -6.334 -1.677 1.00 14.27 96 ARG A N 1
ATOM 728 C CA . ARG A 1 98 ? 17.707 -6.572 -2.260 1.00 14.52 96 ARG A CA 1
ATOM 729 C C . ARG A 1 98 ? 18.626 -5.367 -2.182 1.00 14.29 96 ARG A C 1
ATOM 730 O O . ARG A 1 98 ? 18.179 -4.258 -2.482 1.00 13.00 96 ARG A O 1
ATOM 738 N N . ASN A 1 99 ? 19.861 -5.488 -1.772 1.00 12.39 97 ASN A N 1
ATOM 739 C CA . ASN A 1 99 ? 20.821 -4.391 -1.726 1.00 10.76 97 ASN A CA 1
ATOM 740 C C . ASN A 1 99 ? 21.536 -4.248 -3.084 1.00 10.47 97 ASN A C 1
ATOM 741 O O . ASN A 1 99 ? 21.283 -5.079 -3.984 1.00 11.79 97 ASN A O 1
ATOM 746 N N . ASP A 1 100 ? 22.392 -3.249 -3.258 1.00 10.89 98 ASP A N 1
ATOM 747 C CA . ASP A 1 100 ? 23.049 -3.011 -4.549 1.00 11.05 98 ASP A CA 1
ATOM 748 C C . ASP A 1 100 ? 24.138 -3.996 -4.807 1.00 11.45 98 ASP A C 1
ATOM 749 O O . ASP A 1 100 ? 24.559 -4.220 -5.956 1.00 10.97 98 ASP A O 1
ATOM 754 N N . PHE A 1 101 ? 24.598 -4.731 -3.764 1.00 9.65 99 PHE A N 1
ATOM 755 C CA . PHE A 1 101 ? 25.533 -5.810 -3.975 1.00 12.79 99 PHE A CA 1
ATOM 756 C C . PHE A 1 101 ? 24.840 -6.994 -4.624 1.00 15.47 99 PHE A C 1
ATOM 757 O O . PHE A 1 101 ? 25.542 -7.943 -5.049 1.00 21.04 99 PHE A O 1
ATOM 765 N N . GLY A 1 102 ? 23.527 -7.097 -4.564 1.00 14.19 100 GLY A N 1
ATOM 766 C CA . GLY A 1 102 ? 22.790 -8.160 -5.212 1.00 14.95 100 GLY A CA 1
ATOM 767 C C . GLY A 1 102 ? 22.202 -9.205 -4.280 1.00 14.41 100 GLY A C 1
ATOM 768 O O . GLY A 1 102 ? 21.896 -10.268 -4.816 1.00 13.44 100 GLY A O 1
ATOM 769 N N . TYR A 1 103 ? 22.124 -8.936 -2.979 1.00 12.98 101 TYR A N 1
ATOM 770 C CA . TYR A 1 103 ? 21.497 -9.900 -2.078 1.00 11.29 101 TYR A CA 1
ATOM 771 C C . TYR A 1 103 ? 20.584 -9.218 -1.065 1.00 11.46 101 TYR A C 1
ATOM 772 O O . TYR A 1 103 ? 20.709 -8.018 -0.798 1.00 11.51 101 TYR A O 1
ATOM 781 N N . ALA A 1 104 ? 19.693 -10.040 -0.483 1.00 12.95 102 ALA A N 1
ATOM 782 C CA . ALA A 1 104 ? 18.756 -9.550 0.520 1.00 13.08 102 ALA A CA 1
ATOM 783 C C . ALA A 1 104 ? 19.363 -9.676 1.932 1.00 14.58 102 ALA A C 1
ATOM 784 O O . ALA A 1 104 ? 19.202 -10.689 2.590 1.00 15.81 102 ALA A O 1
ATOM 786 N N . GLY A 1 105 ? 20.000 -8.626 2.392 1.00 14.93 103 GLY A N 1
ATOM 787 C CA . GLY A 1 105 ? 20.723 -8.693 3.685 1.00 14.26 103 GLY A CA 1
ATOM 788 C C . GLY A 1 105 ? 21.582 -7.443 3.719 1.00 12.58 103 GLY A C 1
ATOM 789 O O . GLY A 1 105 ? 21.569 -6.603 2.776 1.00 12.89 103 GLY A O 1
ATOM 790 N N . PHE A 1 106 ? 22.201 -7.186 4.842 1.00 8.35 104 PHE A N 1
ATOM 791 C CA . PHE A 1 106 ? 23.081 -6.047 5.035 1.00 9.29 104 PHE A CA 1
ATOM 792 C C . PHE A 1 106 ? 24.397 -6.310 4.344 1.00 10.24 104 PHE A C 1
ATOM 793 O O . PHE A 1 106 ? 24.986 -7.369 4.427 1.00 11.84 104 PHE A O 1
ATOM 801 N N . GLY A 1 107 ? 24.859 -5.287 3.623 1.00 10.32 105 GLY A N 1
ATOM 802 C CA . GLY A 1 107 ? 26.196 -5.349 3.011 1.00 10.77 105 GLY A CA 1
ATOM 803 C C . GLY A 1 107 ? 26.938 -4.098 3.497 1.00 10.85 105 GLY A C 1
ATOM 804 O O . GLY A 1 107 ? 26.387 -2.988 3.448 1.00 11.71 105 GLY A O 1
ATOM 805 N N . GLY A 1 108 ? 28.140 -4.272 4.071 1.00 11.62 106 GLY A N 1
ATOM 806 C CA . GLY A 1 108 ? 28.829 -3.145 4.695 1.00 12.29 106 GLY A CA 1
ATOM 807 C C . GLY A 1 108 ? 29.522 -2.174 3.765 1.00 15.16 106 GLY A C 1
ATOM 808 O O . GLY A 1 108 ? 29.285 -2.165 2.569 1.00 14.13 106 GLY A O 1
ATOM 809 N N . ALA A 1 109 ? 30.305 -1.272 4.345 1.00 13.81 107 ALA A N 1
ATOM 810 C CA . ALA A 1 109 ? 30.945 -0.237 3.553 1.00 14.55 107 ALA A CA 1
ATOM 811 C C . ALA A 1 109 ? 32.056 -0.834 2.693 1.00 16.29 107 ALA A C 1
ATOM 812 O O . ALA A 1 109 ? 32.764 -1.701 3.176 1.00 15.91 107 ALA A O 1
ATOM 814 N N . CYS A 1 110 ? 32.307 -0.211 1.560 1.00 17.95 108 CYS A N 1
ATOM 815 C CA . CYS A 1 110 ? 33.466 -0.633 0.763 1.00 20.38 108 CYS A CA 1
ATOM 816 C C . CYS A 1 110 ? 33.759 0.449 -0.263 1.00 20.38 108 CYS A C 1
ATOM 817 O O . CYS A 1 110 ? 33.512 0.275 -1.442 1.00 18.41 108 CYS A O 1
ATOM 820 N N . PRO A 1 111 ? 34.222 1.614 0.202 1.00 19.75 109 PRO A N 1
ATOM 821 C CA . PRO A 1 111 ? 34.547 2.739 -0.655 1.00 18.79 109 PRO A CA 1
ATOM 822 C C . PRO A 1 111 ? 35.826 2.537 -1.435 1.00 21.68 109 PRO A C 1
ATOM 823 O O . PRO A 1 111 ? 36.688 1.756 -1.031 1.00 20.25 109 PRO A O 1
ATOM 827 N N . PRO A 1 112 ? 35.975 3.267 -2.549 1.00 22.84 110 PRO A N 1
ATOM 828 C CA . PRO A 1 112 ? 37.194 3.206 -3.327 1.00 25.18 110 PRO A CA 1
ATOM 829 C C . PRO A 1 112 ? 38.400 3.628 -2.501 1.00 26.16 110 PRO A C 1
ATOM 830 O O . PRO A 1 112 ? 38.325 4.553 -1.674 1.00 25.77 110 PRO A O 1
ATOM 834 N N . LYS A 1 113 ? 39.523 2.955 -2.745 1.00 27.00 111 LYS A N 1
ATOM 835 C CA . LYS A 1 113 ? 40.749 3.314 -2.029 1.00 28.86 111 LYS A CA 1
ATOM 836 C C . LYS A 1 113 ? 41.124 4.764 -2.334 1.00 26.65 111 LYS A C 1
ATOM 837 O O . LYS A 1 113 ? 41.047 5.197 -3.485 1.00 26.58 111 LYS A O 1
ATOM 843 N N . GLY A 1 114 ? 41.501 5.513 -1.311 1.00 26.95 112 GLY A N 1
ATOM 844 C CA . GLY A 1 114 ? 41.913 6.899 -1.499 1.00 28.01 112 GLY A CA 1
ATOM 845 C C . GLY A 1 114 ? 40.802 7.915 -1.619 1.00 26.92 112 GLY A C 1
ATOM 846 O O . GLY A 1 114 ? 41.088 9.108 -1.757 1.00 26.97 112 GLY A O 1
ATOM 847 N N . ASP A 1 115 ? 39.543 7.495 -1.628 1.00 26.76 113 ASP A N 1
ATOM 848 C CA . ASP A 1 115 ? 38.437 8.430 -1.760 1.00 28.14 113 ASP A CA 1
ATOM 849 C C . ASP A 1 115 ? 38.176 9.268 -0.524 1.00 26.41 113 ASP A C 1
ATOM 850 O O . ASP A 1 115 ? 38.649 8.990 0.577 1.00 24.53 113 ASP A O 1
ATOM 855 N N . LYS A 1 116 ? 37.394 10.348 -0.727 1.00 25.85 114 LYS A N 1
ATOM 856 C CA . LYS A 1 116 ? 36.965 11.158 0.431 1.00 26.95 114 LYS A CA 1
ATOM 857 C C . LYS A 1 116 ? 36.136 10.204 1.292 1.00 24.83 114 LYS A C 1
ATOM 858 O O . LYS A 1 116 ? 35.632 9.250 0.679 1.00 23.31 114 LYS A O 1
ATOM 864 N N . PRO A 1 117 ? 35.971 10.435 2.570 1.00 24.14 115 PRO A N 1
ATOM 865 C CA . PRO A 1 117 ? 35.168 9.579 3.421 1.00 23.11 115 PRO A CA 1
ATOM 866 C C . PRO A 1 117 ? 33.751 9.554 2.895 1.00 22.39 115 PRO A C 1
ATOM 867 O O . PRO A 1 117 ? 33.250 10.551 2.362 1.00 21.24 115 PRO A O 1
ATOM 871 N N . HIS A 1 118 ? 33.087 8.393 2.949 1.00 19.45 116 HIS A N 1
ATOM 872 C CA . HIS A 1 118 ? 31.713 8.325 2.516 1.00 16.88 116 HIS A CA 1
ATOM 873 C C . HIS A 1 118 ? 30.870 8.363 3.787 1.00 17.57 116 HIS A C 1
ATOM 874 O O . HIS A 1 118 ? 31.302 7.970 4.869 1.00 17.26 116 HIS A O 1
ATOM 881 N N . HIS A 1 119 ? 29.681 8.893 3.633 1.00 17.14 117 HIS A N 1
ATOM 882 C CA . HIS A 1 119 ? 28.733 9.059 4.728 1.00 17.94 117 HIS A CA 1
ATOM 883 C C . HIS A 1 119 ? 27.670 7.995 4.608 1.00 18.80 117 HIS A C 1
ATOM 884 O O . HIS A 1 119 ? 26.909 8.023 3.624 1.00 20.60 117 HIS A O 1
ATOM 891 N N . TYR A 1 120 ? 27.599 7.029 5.497 1.00 14.53 118 TYR A N 1
ATOM 892 C CA . TYR A 1 120 ? 26.638 5.945 5.383 1.00 14.06 118 TYR A CA 1
ATOM 893 C C . TYR A 1 120 ? 25.411 6.304 6.212 1.00 16.02 118 TYR A C 1
ATOM 894 O O . TYR A 1 120 ? 25.596 6.424 7.444 1.00 17.13 118 TYR A O 1
ATOM 903 N N . GLN A 1 121 ? 24.296 6.569 5.567 1.00 13.44 119 GLN A N 1
ATOM 904 C CA . GLN A 1 121 ? 23.094 6.976 6.310 1.00 15.45 119 GLN A CA 1
ATOM 905 C C . GLN A 1 121 ? 22.330 5.753 6.764 1.00 14.67 119 GLN A C 1
ATOM 906 O O . GLN A 1 121 ? 21.727 5.003 5.981 1.00 12.44 119 GLN A O 1
ATOM 912 N N . PHE A 1 122 ? 22.327 5.538 8.092 1.00 13.66 120 PHE A N 1
ATOM 913 C CA . PHE A 1 122 ? 21.588 4.448 8.725 1.00 12.27 120 PHE A CA 1
ATOM 914 C C . PHE A 1 122 ? 20.308 5.131 9.210 1.00 15.37 120 PHE A C 1
ATOM 915 O O . PHE A 1 122 ? 20.355 5.951 10.139 1.00 16.48 120 PHE A O 1
ATOM 923 N N . LYS A 1 123 ? 19.190 4.759 8.613 1.00 15.37 121 LYS A N 1
ATOM 924 C CA . LYS A 1 123 ? 17.945 5.454 8.888 1.00 17.08 121 LYS A CA 1
ATOM 925 C C . LYS A 1 123 ? 16.808 4.544 9.286 1.00 16.19 121 LYS A C 1
ATOM 926 O O . LYS A 1 123 ? 16.533 3.499 8.700 1.00 15.56 121 LYS A O 1
ATOM 932 N N . VAL A 1 124 ? 16.118 4.898 10.407 1.00 14.47 122 VAL A N 1
ATOM 933 C CA . VAL A 1 124 ? 14.961 4.142 10.801 1.00 14.39 122 VAL A CA 1
ATOM 934 C C . VAL A 1 124 ? 13.697 4.921 10.441 1.00 14.61 122 VAL A C 1
ATOM 935 O O . VAL A 1 124 ? 13.655 6.140 10.640 1.00 16.36 122 VAL A O 1
ATOM 939 N N . TRP A 1 125 ? 12.687 4.275 9.936 1.00 15.20 123 TRP A N 1
ATOM 940 C CA . TRP A 1 125 ? 11.433 4.808 9.484 1.00 17.55 123 TRP A CA 1
ATOM 941 C C . TRP A 1 125 ? 10.248 4.291 10.301 1.00 16.97 123 TRP A C 1
ATOM 942 O O . TRP A 1 125 ? 10.123 3.080 10.467 1.00 20.23 123 TRP A O 1
ATOM 953 N N . ALA A 1 126 ? 9.386 5.204 10.708 1.00 17.84 124 ALA A N 1
ATOM 954 C CA . ALA A 1 126 ? 8.130 4.907 11.381 1.00 19.35 124 ALA A CA 1
ATOM 955 C C . ALA A 1 126 ? 7.061 5.031 10.289 1.00 21.06 124 ALA A C 1
ATOM 956 O O . ALA A 1 126 ? 6.933 6.115 9.688 1.00 21.24 124 ALA A O 1
ATOM 958 N N . LEU A 1 127 ? 6.375 3.957 9.980 1.00 19.63 125 LEU A N 1
ATOM 959 C CA . LEU A 1 127 ? 5.422 4.011 8.881 1.00 23.54 125 LEU A CA 1
ATOM 960 C C . LEU A 1 127 ? 3.967 3.880 9.329 1.00 27.14 125 LEU A C 1
ATOM 961 O O . LEU A 1 127 ? 3.634 3.159 10.285 1.00 26.06 125 LEU A O 1
ATOM 966 N N . LYS A 1 128 ? 3.095 4.484 8.504 1.00 26.87 126 LYS A N 1
ATOM 967 C CA . LYS A 1 128 ? 1.663 4.450 8.747 1.00 30.36 126 LYS A CA 1
ATOM 968 C C . LYS A 1 128 ? 0.963 3.215 8.228 1.00 32.49 126 LYS A C 1
ATOM 969 O O . LYS A 1 128 ? -0.278 3.159 8.277 1.00 34.67 126 LYS A O 1
ATOM 975 N N . THR A 1 129 ? 1.652 2.190 7.759 1.00 30.89 127 THR A N 1
ATOM 976 C CA . THR A 1 129 ? 1.060 0.974 7.272 1.00 30.53 127 THR A CA 1
ATOM 977 C C . THR A 1 129 ? 1.686 -0.256 7.956 1.00 30.03 127 THR A C 1
ATOM 978 O O . THR A 1 129 ? 2.856 -0.162 8.312 1.00 27.23 127 THR A O 1
ATOM 982 N N . GLU A 1 130 ? 0.908 -1.303 8.145 1.00 29.16 128 GLU A N 1
ATOM 983 C CA . GLU A 1 130 ? 1.445 -2.504 8.770 1.00 32.34 128 GLU A CA 1
ATOM 984 C C . GLU A 1 130 ? 2.347 -3.308 7.844 1.00 30.04 128 GLU A C 1
ATOM 985 O O . GLU A 1 130 ? 3.288 -3.937 8.330 1.00 30.21 128 GLU A O 1
ATOM 991 N N . LYS A 1 131 ? 2.006 -3.466 6.581 1.00 30.47 129 LYS A N 1
ATOM 992 C CA . LYS A 1 131 ? 2.776 -4.297 5.672 1.00 29.98 129 LYS A CA 1
ATOM 993 C C . LYS A 1 131 ? 2.944 -3.623 4.308 1.00 30.76 129 LYS A C 1
ATOM 994 O O . LYS A 1 131 ? 1.936 -3.144 3.792 1.00 28.84 129 LYS A O 1
ATOM 1000 N N . ILE A 1 132 ? 4.151 -3.686 3.778 1.00 26.85 130 ILE A N 1
ATOM 1001 C CA . ILE A 1 132 ? 4.370 -3.161 2.420 1.00 25.47 130 ILE A CA 1
ATOM 1002 C C . ILE A 1 132 ? 4.849 -4.367 1.624 1.00 23.60 130 ILE A C 1
ATOM 1003 O O . ILE A 1 132 ? 5.449 -5.248 2.242 1.00 24.37 130 ILE A O 1
ATOM 1008 N N . PRO A 1 133 ? 4.415 -4.551 0.390 1.00 23.78 131 PRO A N 1
ATOM 1009 C CA . PRO A 1 133 ? 4.723 -5.714 -0.393 1.00 24.05 131 PRO A CA 1
ATOM 1010 C C . PRO A 1 133 ? 6.182 -5.761 -0.834 1.00 22.11 131 PRO A C 1
ATOM 1011 O O . PRO A 1 133 ? 6.462 -5.368 -1.953 1.00 24.01 131 PRO A O 1
ATOM 1015 N N . VAL A 1 134 ? 7.101 -6.142 0.032 1.00 21.05 132 VAL A N 1
ATOM 1016 C CA . VAL A 1 134 ? 8.495 -6.236 -0.381 1.00 20.72 132 VAL A CA 1
ATOM 1017 C C . VAL A 1 134 ? 8.928 -7.693 -0.227 1.00 21.24 132 VAL A C 1
ATOM 1018 O O . VAL A 1 134 ? 8.386 -8.460 0.579 1.00 20.10 132 VAL A O 1
ATOM 1022 N N . ASP A 1 135 ? 9.840 -8.061 -1.123 1.00 19.05 133 ASP A N 1
ATOM 1023 C CA . ASP A 1 135 ? 10.381 -9.413 -1.047 1.00 18.69 133 ASP A CA 1
ATOM 1024 C C . ASP A 1 135 ? 11.872 -9.339 -1.308 1.00 17.09 133 ASP A C 1
ATOM 1025 O O . ASP A 1 135 ? 12.444 -8.241 -1.474 1.00 14.96 133 ASP A O 1
ATOM 1030 N N . SER A 1 136 ? 12.513 -10.498 -1.445 1.00 14.92 134 SER A N 1
ATOM 1031 C CA . SER A 1 136 ? 13.954 -10.485 -1.643 1.00 17.69 134 SER A CA 1
ATOM 1032 C C . SER A 1 136 ? 14.348 -9.901 -2.979 1.00 17.26 134 SER A C 1
ATOM 1033 O O . SER A 1 136 ? 15.538 -9.592 -3.103 1.00 18.03 134 SER A O 1
ATOM 1036 N N . ASN A 1 137 ? 13.429 -9.796 -3.928 1.00 17.04 135 ASN A N 1
ATOM 1037 C CA . ASN A 1 137 ? 13.767 -9.225 -5.220 1.00 18.73 135 ASN A CA 1
ATOM 1038 C C . ASN A 1 137 ? 13.471 -7.722 -5.258 1.00 17.70 135 ASN A C 1
ATOM 1039 O O . ASN A 1 137 ? 13.737 -7.121 -6.307 1.00 16.30 135 ASN A O 1
ATOM 1044 N N . SER A 1 138 ? 12.895 -7.114 -4.244 1.00 13.57 136 SER A N 1
ATOM 1045 C CA . SER A 1 138 ? 12.586 -5.691 -4.303 1.00 15.27 136 SER A CA 1
ATOM 1046 C C . SER A 1 138 ? 13.834 -4.822 -4.328 1.00 13.99 136 SER A C 1
ATOM 1047 O O . SER A 1 138 ? 14.572 -4.810 -3.354 1.00 11.31 136 SER A O 1
ATOM 1050 N N . SER A 1 139 ? 14.078 -4.048 -5.409 1.00 13.27 137 SER A N 1
ATOM 1051 C CA . SER A 1 139 ? 15.264 -3.193 -5.404 1.00 10.87 137 SER A CA 1
ATOM 1052 C C . SER A 1 139 ? 15.196 -2.108 -4.333 1.00 11.17 137 SER A C 1
ATOM 1053 O O . SER A 1 139 ? 14.112 -1.730 -3.865 1.00 12.75 137 SER A O 1
ATOM 1056 N N . GLY A 1 140 ? 16.339 -1.515 -4.011 1.00 10.27 138 GLY A N 1
ATOM 1057 C CA . GLY A 1 140 ? 16.351 -0.420 -3.028 1.00 10.80 138 GLY A CA 1
ATOM 1058 C C . GLY A 1 140 ? 15.433 0.727 -3.436 1.00 11.78 138 GLY A C 1
ATOM 1059 O O . GLY A 1 140 ? 14.707 1.274 -2.575 1.00 11.82 138 GLY A O 1
ATOM 1060 N N . ALA A 1 141 ? 15.425 1.116 -4.720 1.00 11.10 139 ALA A N 1
ATOM 1061 C CA . ALA A 1 141 ? 14.496 2.162 -5.172 1.00 11.84 139 ALA A CA 1
ATOM 1062 C C . ALA A 1 141 ? 13.038 1.833 -4.947 1.00 11.50 139 ALA A C 1
ATOM 1063 O O . ALA A 1 141 ? 12.212 2.707 -4.603 1.00 12.31 139 ALA A O 1
ATOM 1065 N N . LEU A 1 142 ? 12.655 0.574 -5.237 1.00 12.14 140 LEU A N 1
ATOM 1066 C CA . LEU A 1 142 ? 11.283 0.140 -5.068 1.00 15.75 140 LEU A CA 1
ATOM 1067 C C . LEU A 1 142 ? 10.895 0.220 -3.604 1.00 18.52 140 LEU A C 1
ATOM 1068 O O . LEU A 1 142 ? 9.829 0.736 -3.244 1.00 17.33 140 LEU A O 1
ATOM 1073 N N . VAL A 1 143 ? 11.817 -0.226 -2.728 1.00 16.57 141 VAL A N 1
ATOM 1074 C CA . VAL A 1 143 ? 11.548 -0.116 -1.295 1.00 16.40 141 VAL A CA 1
ATOM 1075 C C . VAL A 1 143 ? 11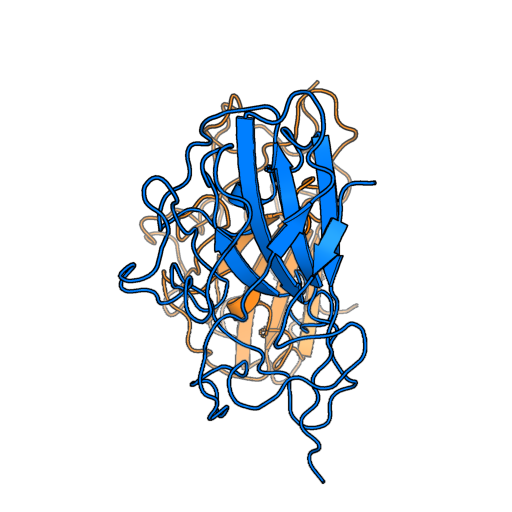.448 1.336 -0.918 1.00 16.76 141 VAL A C 1
ATOM 1076 O O . VAL A 1 143 ? 10.560 1.824 -0.184 1.00 17.30 141 VAL A O 1
ATOM 1080 N N . GLY A 1 144 ? 12.368 2.165 -1.422 1.00 14.88 142 GLY A N 1
ATOM 1081 C CA . GLY A 1 144 ? 12.414 3.600 -1.104 1.00 15.17 142 GLY A CA 1
ATOM 1082 C C . GLY A 1 144 ? 11.142 4.321 -1.521 1.00 18.07 142 GLY A C 1
ATOM 1083 O O . GLY A 1 144 ? 10.639 5.214 -0.779 1.00 18.62 142 GLY A O 1
ATOM 1084 N N . TYR A 1 145 ? 10.596 3.845 -2.639 1.00 21.40 143 TYR A N 1
ATOM 1085 C CA . TYR A 1 145 ? 9.361 4.412 -3.144 1.00 24.92 143 TYR A CA 1
ATOM 1086 C C . TYR A 1 145 ? 8.289 4.193 -2.084 1.00 26.30 143 TYR A C 1
ATOM 1087 O O . TYR A 1 145 ? 7.669 5.167 -1.645 1.00 27.08 143 TYR A O 1
ATOM 1104 N N . LEU A 1 147 ? 8.562 3.384 1.197 1.00 19.57 145 LEU A N 1
ATOM 1105 C CA . LEU A 1 147 ? 8.767 3.997 2.507 1.00 18.83 145 LEU A CA 1
ATOM 1106 C C . LEU A 1 147 ? 8.427 5.479 2.472 1.00 22.14 145 LEU A C 1
ATOM 1107 O O . LEU A 1 147 ? 7.790 6.054 3.378 1.00 19.59 145 LEU A O 1
ATOM 1112 N N . ASN A 1 148 ? 8.873 6.168 1.396 1.00 22.19 146 ASN A N 1
ATOM 1113 C CA . ASN A 1 148 ? 8.557 7.609 1.373 1.00 24.84 146 ASN A CA 1
ATOM 1114 C C . ASN A 1 148 ? 7.052 7.828 1.314 1.00 26.58 146 ASN A C 1
ATOM 1115 O O . ASN A 1 148 ? 6.621 8.839 1.868 1.00 27.84 146 ASN A O 1
ATOM 1120 N N . ALA A 1 149 ? 6.272 6.999 0.670 1.00 28.54 147 ALA A N 1
ATOM 1121 C CA . ALA A 1 149 ? 4.825 7.078 0.585 1.00 29.58 147 ALA A CA 1
ATOM 1122 C C . ALA A 1 149 ? 4.116 6.750 1.895 1.00 29.76 147 ALA A C 1
ATOM 1123 O O . ALA A 1 149 ? 2.939 7.065 2.103 1.00 29.52 147 ALA A O 1
ATOM 1125 N N . ASN A 1 150 ? 4.791 6.035 2.795 1.00 27.12 148 ASN A N 1
ATOM 1126 C CA . ASN A 1 150 ? 4.163 5.629 4.067 1.00 25.88 148 ASN A CA 1
ATOM 1127 C C . ASN A 1 150 ? 4.847 6.225 5.268 1.00 25.02 148 ASN A C 1
ATOM 1128 O O . ASN A 1 150 ? 4.504 5.917 6.431 1.00 27.17 148 ASN A O 1
ATOM 1133 N N . LYS A 1 151 ? 5.820 7.090 5.089 1.00 23.47 149 LYS A N 1
ATOM 1134 C CA . LYS A 1 151 ? 6.549 7.723 6.170 1.00 25.43 149 LYS A CA 1
ATOM 1135 C C . LYS A 1 151 ? 5.712 8.579 7.138 1.00 26.30 149 LYS A C 1
ATOM 1136 O O . LYS A 1 151 ? 4.958 9.436 6.679 1.00 25.42 149 LYS A O 1
ATOM 1142 N N . ILE A 1 152 ? 5.933 8.401 8.435 1.00 22.89 150 ILE A N 1
ATOM 1143 C CA . ILE A 1 152 ? 5.391 9.281 9.465 1.00 23.85 150 ILE A CA 1
ATOM 1144 C C . ILE A 1 152 ? 6.576 10.123 9.910 1.00 22.43 150 ILE A C 1
ATOM 1145 O O . ILE A 1 152 ? 6.561 11.343 9.948 1.00 21.99 150 ILE A O 1
ATOM 1150 N N . ALA A 1 153 ? 7.684 9.445 10.289 1.00 21.66 151 ALA A N 1
ATOM 1151 C CA . ALA A 1 153 ? 8.872 10.112 10.752 1.00 19.25 151 ALA A CA 1
ATOM 1152 C C . ALA A 1 153 ? 10.139 9.291 10.518 1.00 18.45 151 ALA A C 1
ATOM 1153 O O . ALA A 1 153 ? 10.018 8.077 10.286 1.00 17.24 151 ALA A O 1
ATOM 1155 N N . THR A 1 154 ? 11.314 9.900 10.547 1.00 18.07 152 THR A N 1
ATOM 1156 C CA . THR A 1 154 ? 12.548 9.130 10.399 1.00 19.11 152 THR A CA 1
ATOM 1157 C C . THR A 1 154 ? 13.597 9.675 11.357 1.00 18.97 152 THR A C 1
ATOM 1158 O O . THR A 1 154 ? 13.616 10.840 11.827 1.00 17.88 152 THR A O 1
ATOM 1162 N N . ALA A 1 155 ? 14.568 8.812 11.726 1.00 16.06 153 ALA A N 1
ATOM 1163 C CA . ALA A 1 155 ? 15.696 9.207 12.514 1.00 18.13 153 ALA A CA 1
ATOM 1164 C C . ALA A 1 155 ? 16.941 8.513 11.917 1.00 18.30 153 ALA A C 1
ATOM 1165 O O . ALA A 1 155 ? 16.796 7.372 11.468 1.00 20.91 153 ALA A O 1
ATOM 1167 N N . GLU A 1 156 ? 18.069 9.147 11.989 1.00 20.65 154 GLU A N 1
ATOM 1168 C CA . GLU A 1 156 ? 19.231 8.497 11.360 1.00 22.35 154 GLU A CA 1
ATOM 1169 C C . GLU A 1 156 ? 20.538 8.757 12.061 1.00 21.54 154 GLU A C 1
ATOM 1170 O O . GLU A 1 156 ? 20.727 9.688 12.861 1.00 20.89 154 GLU A O 1
ATOM 1176 N N . ILE A 1 157 ? 21.477 7.821 11.870 1.00 17.62 155 ILE A N 1
ATOM 1177 C CA . ILE A 1 157 ? 22.850 7.950 12.326 1.00 15.99 155 ILE A CA 1
ATOM 1178 C C . ILE A 1 157 ? 23.758 7.886 11.095 1.00 16.74 155 ILE A C 1
ATOM 1179 O O . ILE A 1 157 ? 23.500 7.014 10.273 1.00 17.18 155 ILE A O 1
ATOM 1184 N N . THR A 1 158 ? 24.758 8.730 11.002 1.00 18.52 156 THR A N 1
ATOM 1185 C CA . THR A 1 158 ? 25.610 8.769 9.815 1.00 18.14 156 THR A CA 1
ATOM 1186 C C . THR A 1 158 ? 27.099 8.651 10.072 1.00 17.19 156 THR A C 1
ATOM 1187 O O . THR A 1 158 ? 27.888 9.619 9.986 1.00 17.10 156 THR A O 1
ATOM 1191 N N . PRO A 1 159 ? 27.578 7.413 10.256 1.00 16.45 157 PRO A N 1
ATOM 1192 C CA . PRO A 1 159 ? 28.983 7.118 10.385 1.00 16.65 157 PRO A CA 1
ATOM 1193 C C . PRO A 1 159 ? 29.672 7.294 9.037 1.00 18.61 157 PRO A C 1
ATOM 1194 O O . PRO A 1 159 ? 29.016 7.501 8.001 1.00 17.50 157 PRO A O 1
ATOM 1198 N N . VAL A 1 160 ? 31.004 7.284 9.084 1.00 17.84 158 VAL A N 1
ATOM 1199 C CA . VAL A 1 160 ? 31.793 7.509 7.868 1.00 18.88 158 VAL A CA 1
ATOM 1200 C C . VAL A 1 160 ? 32.773 6.349 7.705 1.00 18.10 158 VAL A C 1
ATOM 1201 O O . VAL A 1 160 ? 32.961 5.580 8.649 1.00 17.99 158 VAL A O 1
ATOM 1205 N N . TYR A 1 161 ? 33.379 6.265 6.538 1.00 17.86 159 TYR A N 1
ATOM 1206 C CA . TYR A 1 161 ? 34.394 5.222 6.356 1.00 20.19 159 TYR A CA 1
ATOM 1207 C C . TYR A 1 161 ? 35.277 5.659 5.201 1.00 20.04 159 TYR A C 1
ATOM 1208 O O . TYR A 1 161 ? 34.834 6.182 4.167 1.00 20.61 159 TYR A O 1
ATOM 1217 N N . GLU A 1 162 ? 36.561 5.399 5.377 1.00 22.12 160 GLU A N 1
ATOM 1218 C CA . GLU A 1 162 ? 37.544 5.730 4.345 1.00 25.21 160 GLU A CA 1
ATOM 1219 C C . GLU A 1 162 ? 38.625 4.651 4.375 1.00 26.14 160 GLU A C 1
ATOM 1220 O O . GLU A 1 162 ? 38.846 4.070 5.445 1.00 22.56 160 GLU A O 1
ATOM 1226 N N . ILE A 1 163 ? 39.194 4.374 3.219 1.00 26.51 161 ILE A N 1
ATOM 1227 C CA . ILE A 1 163 ? 40.306 3.452 3.010 1.00 28.33 161 ILE A CA 1
ATOM 1228 C C . ILE A 1 163 ? 41.423 4.264 2.333 1.00 30.16 161 ILE A C 1
ATOM 1229 O O . ILE A 1 163 ? 41.277 4.733 1.216 1.00 29.44 161 ILE A O 1
ATOM 1234 N N . LYS A 1 164 ? 42.490 4.638 3.049 1.00 32.29 162 LYS A N 1
ATOM 1235 C CA . LYS A 1 164 ? 43.561 5.443 2.461 1.00 34.43 162 LYS A CA 1
ATOM 1236 C C . LYS A 1 164 ? 44.386 4.613 1.493 1.00 35.00 162 LYS A C 1
ATOM 1237 O O . LYS A 1 164 ? 44.526 3.431 1.777 1.00 34.44 162 LYS A O 1
ATOM 1239 N N . LEU A 1 165 ? 44.932 5.139 0.398 1.00 36.85 163 LEU A N 1
ATOM 1240 C CA . LEU A 1 165 ? 45.746 4.304 -0.519 1.00 38.60 163 LEU A CA 1
ATOM 1241 C C . LEU A 1 165 ? 46.976 3.805 0.238 1.00 40.96 163 LEU A C 1
ATOM 1242 O O . LEU A 1 165 ? 47.602 2.802 0.455 1.00 43.49 163 LEU A O 1
ATOM 1247 N N . GLU A 1 166 ? 47.608 4.701 0.867 1.00 42.40 164 GLU A N 1
ATOM 1248 C CA . GLU A 1 166 ? 48.438 5.500 1.629 1.00 44.79 164 GLU A CA 1
ATOM 1249 C C . GLU A 1 166 ? 47.712 6.836 1.160 1.00 46.71 164 GLU A C 1
ATOM 1250 O O . GLU A 1 166 ? 48.544 7.702 0.914 1.00 49.65 164 GLU A O 1
ATOM 1252 N N . ALA B 1 1 ? 31.189 16.431 -27.120 1.00 36.32 -1 ALA B N 1
ATOM 1253 C CA . ALA B 1 1 ? 30.550 17.220 -28.206 1.00 34.95 -1 ALA B CA 1
ATOM 1254 C C . ALA B 1 1 ? 30.366 16.416 -29.479 1.00 33.87 -1 ALA B C 1
ATOM 1255 O O . ALA B 1 1 ? 29.342 16.448 -30.140 1.00 34.71 -1 ALA B O 1
ATOM 1257 N N . GLU B 1 2 ? 31.402 15.742 -29.941 1.00 32.58 0 GLU B N 1
ATOM 1258 C CA . GLU B 1 2 ? 31.526 14.921 -31.119 1.00 31.02 0 GLU B CA 1
ATOM 1259 C C . GLU B 1 2 ? 30.769 13.615 -30.880 1.00 25.46 0 GLU B C 1
ATOM 1260 O O . GLU B 1 2 ? 29.993 13.196 -31.750 1.00 23.87 0 GLU B O 1
ATOM 1266 N N . PHE B 1 3 ? 30.944 13.090 -29.684 1.00 24.94 1 PHE B N 1
ATOM 1267 C CA . PHE B 1 3 ? 30.244 11.851 -29.323 1.00 21.24 1 PHE B CA 1
ATOM 1268 C C . PHE B 1 3 ? 28.791 12.195 -29.023 1.00 19.97 1 PHE B C 1
ATOM 1269 O O . PHE B 1 3 ? 28.510 12.935 -28.095 1.00 22.22 1 PHE B O 1
ATOM 1277 N N . GLN B 1 4 ? 27.905 11.833 -29.916 1.00 21.09 2 GLN B N 1
ATOM 1278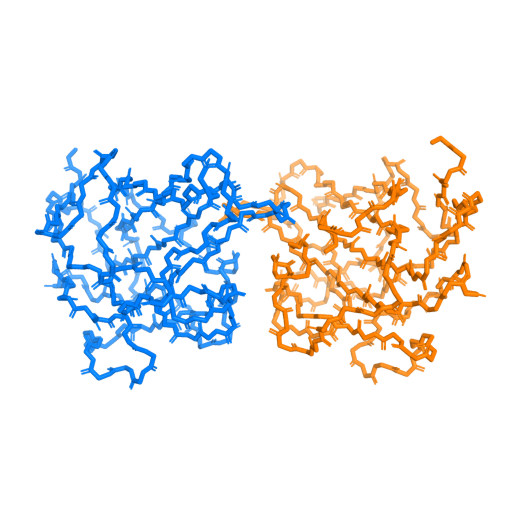 C CA . GLN B 1 4 ? 26.508 12.148 -29.892 1.00 21.41 2 GLN B CA 1
ATOM 1279 C C . GLN B 1 4 ? 25.657 10.915 -30.130 1.00 19.62 2 GLN B C 1
ATOM 1280 O O . GLN B 1 4 ? 26.056 9.866 -30.659 1.00 20.50 2 GLN B O 1
ATOM 1286 N N . VAL B 1 5 ? 24.397 11.081 -29.711 1.00 16.93 3 VAL B N 1
ATOM 1287 C CA . VAL B 1 5 ? 23.381 10.067 -29.913 1.00 15.80 3 VAL B CA 1
ATOM 1288 C C . VAL B 1 5 ? 22.053 10.672 -30.309 1.00 18.91 3 VAL B C 1
ATOM 1289 O O . VAL B 1 5 ? 21.669 11.729 -29.787 1.00 17.44 3 VAL B O 1
ATOM 1293 N N . THR B 1 6 ? 21.333 10.031 -31.214 1.00 19.77 4 THR B N 1
ATOM 1294 C CA . THR B 1 6 ? 20.007 10.412 -31.655 1.00 21.85 4 THR B CA 1
ATOM 1295 C C . THR B 1 6 ? 19.102 9.192 -31.676 1.00 21.91 4 THR B C 1
ATOM 1296 O O . THR B 1 6 ? 19.538 8.037 -31.469 1.00 20.43 4 THR B O 1
ATOM 1300 N N . SER B 1 7 ? 17.832 9.433 -31.909 1.00 20.75 5 SER B N 1
ATOM 1301 C CA . SER B 1 7 ? 16.844 8.375 -32.002 1.00 23.64 5 SER B CA 1
ATOM 1302 C C . SER B 1 7 ? 15.805 8.787 -33.051 1.00 24.85 5 SER B C 1
ATOM 1303 O O . SER B 1 7 ? 15.500 9.968 -33.161 1.00 24.02 5 SER B O 1
ATOM 1306 N N . ASN B 1 8 ? 15.171 7.764 -33.622 1.00 28.30 6 ASN B N 1
ATOM 1307 C CA . ASN B 1 8 ? 14.048 8.051 -34.523 1.00 28.84 6 ASN B CA 1
ATOM 1308 C C . ASN B 1 8 ? 12.749 8.135 -33.745 1.00 28.36 6 ASN B C 1
ATOM 1309 O O . ASN B 1 8 ? 11.729 8.532 -34.319 1.00 28.47 6 ASN B O 1
ATOM 1314 N N . GLU B 1 9 ? 12.682 7.730 -32.465 1.00 24.46 7 GLU B N 1
ATOM 1315 C CA . GLU B 1 9 ? 11.492 7.715 -31.672 1.00 26.35 7 GLU B CA 1
ATOM 1316 C C . GLU B 1 9 ? 11.471 8.718 -30.518 1.00 24.96 7 GLU B C 1
ATOM 1317 O O . GLU B 1 9 ? 10.380 8.941 -29.987 1.00 26.53 7 GLU B O 1
ATOM 1323 N N . ILE B 1 10 ? 12.634 9.139 -30.005 1.00 22.44 8 ILE B N 1
ATOM 1324 C CA . ILE B 1 10 ? 12.580 10.088 -28.880 1.00 20.26 8 ILE B CA 1
ATOM 1325 C C . ILE B 1 10 ? 13.489 11.272 -29.159 1.00 19.02 8 ILE B C 1
ATOM 1326 O O . ILE B 1 10 ? 14.430 11.148 -29.938 1.00 19.63 8 ILE B O 1
ATOM 1331 N N . LYS B 1 11 ? 13.267 12.382 -28.474 1.00 18.27 9 LYS B N 1
ATOM 1332 C CA . LYS B 1 11 ? 14.142 13.548 -28.658 1.00 19.18 9 LYS B CA 1
ATOM 1333 C C . LYS B 1 11 ? 14.222 14.309 -27.317 1.00 16.79 9 LYS B C 1
ATOM 1334 O O . LYS B 1 11 ? 13.292 14.217 -26.563 1.00 14.34 9 LYS B O 1
ATOM 1340 N N . THR B 1 12 ? 15.291 14.965 -27.012 1.00 16.46 10 THR B N 1
ATOM 1341 C CA . THR B 1 12 ? 15.426 15.718 -25.775 1.00 18.01 10 THR B CA 1
ATOM 1342 C C . THR B 1 12 ? 14.298 16.728 -25.612 1.00 19.65 10 THR B C 1
ATOM 1343 O O . THR B 1 12 ? 14.041 17.466 -26.554 1.00 18.30 10 THR B O 1
ATOM 1347 N N . GLY B 1 13 ? 13.692 16.769 -24.429 1.00 17.50 11 GLY B N 1
ATOM 1348 C CA . GLY B 1 13 ? 12.654 17.718 -24.112 1.00 18.06 11 GLY B CA 1
ATOM 1349 C C . GLY B 1 13 ? 11.251 17.373 -24.579 1.00 17.86 11 GLY B C 1
ATOM 1350 O O . GLY B 1 13 ? 10.323 18.048 -24.154 1.00 19.72 11 GLY B O 1
ATOM 1351 N N . GLU B 1 14 ? 11.049 16.326 -25.354 1.00 19.70 12 GLU B N 1
ATOM 1352 C CA . GLU B 1 14 ? 9.750 15.971 -25.905 1.00 21.30 12 GLU B CA 1
ATOM 1353 C C . GLU B 1 14 ? 9.128 14.798 -25.166 1.00 20.59 12 GLU B C 1
ATOM 1354 O O . GLU B 1 14 ? 9.839 13.864 -24.791 1.00 18.78 12 GLU B O 1
ATOM 1360 N N . GLN B 1 15 ? 7.834 14.896 -24.966 1.00 19.40 13 GLN B N 1
ATOM 1361 C CA . GLN B 1 15 ? 7.031 13.911 -24.281 1.00 21.21 13 GLN B CA 1
ATOM 1362 C C . GLN B 1 15 ? 7.129 12.557 -24.954 1.00 22.00 13 GLN B C 1
ATOM 1363 O O . GLN B 1 15 ? 6.814 12.317 -26.126 1.00 18.36 13 GLN B O 1
ATOM 1369 N N . LEU B 1 16 ? 7.501 11.555 -24.124 1.00 20.97 14 LEU B N 1
ATOM 1370 C CA . LEU B 1 16 ? 7.533 10.185 -24.645 1.00 21.78 14 LEU B CA 1
ATOM 1371 C C . LEU B 1 16 ? 6.165 9.749 -25.169 1.00 23.39 14 LEU B C 1
ATOM 1372 O O . LEU B 1 16 ? 5.169 10.128 -24.570 1.00 25.89 14 LEU B O 1
ATOM 1377 N N . THR B 1 17 ? 6.120 8.934 -26.202 1.00 26.25 15 THR B N 1
ATOM 1378 C CA . THR B 1 17 ? 4.886 8.344 -26.707 1.00 28.63 15 THR B CA 1
ATOM 1379 C C . THR B 1 17 ? 4.601 7.055 -25.941 1.00 30.02 15 THR B C 1
ATOM 1380 O O . THR B 1 17 ? 5.436 6.566 -25.163 1.00 28.79 15 THR B O 1
ATOM 1384 N N . THR B 1 18 ? 3.407 6.502 -26.088 1.00 29.45 16 THR B N 1
ATOM 1385 C CA . THR B 1 18 ? 2.927 5.343 -25.376 1.00 29.90 16 THR B CA 1
ATOM 1386 C C . THR B 1 18 ? 3.772 4.085 -25.528 1.00 27.56 16 THR B C 1
ATOM 1387 O O . THR B 1 18 ? 3.809 3.235 -24.639 1.00 28.08 16 THR B O 1
ATOM 1391 N N . SER B 1 19 ? 4.428 3.971 -26.648 1.00 26.35 17 SER B N 1
ATOM 1392 C CA . SER B 1 19 ? 5.323 2.894 -26.993 1.00 28.47 17 SER B CA 1
ATOM 1393 C C . SER B 1 19 ? 6.454 2.694 -25.987 1.00 28.05 17 SER B C 1
ATOM 1394 O O . SER B 1 19 ? 6.789 1.537 -25.701 1.00 28.33 17 SER B O 1
ATOM 1397 N N . HIS B 1 20 ? 6.930 3.763 -25.358 1.00 26.74 18 HIS B N 1
ATOM 1398 C CA . HIS B 1 20 ? 8.060 3.698 -24.426 1.00 26.16 18 HIS B CA 1
ATOM 1399 C C . HIS B 1 20 ? 7.659 3.894 -22.982 1.00 23.89 18 HIS B C 1
ATOM 1400 O O . HIS B 1 20 ? 8.492 4.146 -22.083 1.00 23.98 18 HIS B O 1
ATOM 1407 N N . VAL B 1 21 ? 6.391 3.705 -22.692 1.00 22.73 19 VAL B N 1
ATOM 1408 C CA . VAL B 1 21 ? 5.817 3.790 -21.351 1.00 23.90 19 VAL B CA 1
ATOM 1409 C C . VAL B 1 21 ? 5.734 2.395 -20.719 1.00 24.52 19 VAL B C 1
ATOM 1410 O O . VAL B 1 21 ? 5.550 1.421 -21.462 1.00 25.27 19 VAL B O 1
ATOM 1414 N N . PHE B 1 22 ? 5.893 2.276 -19.412 1.00 26.43 20 PHE B N 1
ATOM 1415 C CA . PHE B 1 22 ? 5.894 0.935 -18.800 1.00 27.49 20 PHE B CA 1
ATOM 1416 C C . PHE B 1 22 ? 4.518 0.264 -18.905 1.00 30.65 20 PHE B C 1
ATOM 1417 O O . PHE B 1 22 ? 3.504 0.945 -19.081 1.00 29.46 20 PHE B O 1
ATOM 1425 N N . SER B 1 23 ? 4.514 -1.072 -18.836 1.00 33.18 21 SER B N 1
ATOM 1426 C CA . SER B 1 23 ? 3.237 -1.774 -18.773 1.00 36.62 21 SER B CA 1
ATOM 1427 C C . SER B 1 23 ? 3.116 -2.298 -17.332 1.00 39.33 21 SER B C 1
ATOM 1428 O O . SER B 1 23 ? 3.733 -3.312 -17.025 1.00 40.70 21 SER B O 1
ATOM 1431 N N . GLY B 1 24 ? 2.428 -1.567 -16.471 1.00 41.45 22 GLY B N 1
ATOM 1432 C CA . GLY B 1 24 ? 2.355 -1.991 -15.068 1.00 44.81 22 GLY B CA 1
ATOM 1433 C C . GLY B 1 24 ? 2.236 -0.749 -14.187 1.00 46.48 22 GLY B C 1
ATOM 1434 O O . GLY B 1 24 ? 2.456 0.378 -14.648 1.00 46.21 22 GLY B O 1
ATOM 1435 N N . PHE B 1 25 ? 1.854 -0.960 -12.932 1.00 47.56 23 PHE B N 1
ATOM 1436 C CA . PHE B 1 25 ? 1.692 0.117 -11.963 1.00 48.11 23 PHE B CA 1
ATOM 1437 C C . PHE B 1 25 ? 0.678 1.154 -12.431 1.00 48.89 23 PHE B C 1
ATOM 1438 O O . PHE B 1 25 ? 0.915 2.375 -12.367 1.00 48.72 23 PHE B O 1
ATOM 1446 N N . GLY B 1 26 ? -0.432 0.757 -13.055 1.00 49.24 24 GLY B N 1
ATOM 1447 C CA . GLY B 1 26 ? -1.406 1.717 -13.563 1.00 49.26 24 GLY B CA 1
ATOM 1448 C C . GLY B 1 26 ? -1.062 2.343 -14.906 1.00 48.86 24 GLY B C 1
ATOM 1449 O O . GLY B 1 26 ? -1.898 2.984 -15.550 1.00 48.86 24 GLY B O 1
ATOM 1450 N N . CYS B 1 27 ? 0.162 2.207 -15.385 1.00 48.24 25 CYS B N 1
ATOM 1451 C CA . CYS B 1 27 ? 0.646 2.711 -16.659 1.00 47.23 25 CYS B CA 1
ATOM 1452 C C . CYS B 1 27 ? 0.385 1.629 -17.705 1.00 46.86 25 CYS B C 1
ATOM 1453 O O . CYS B 1 27 ? 0.723 0.462 -17.419 1.00 47.48 25 CYS B O 1
ATOM 1456 N N . GLU B 1 28 ? -0.247 1.892 -18.830 1.00 45.43 26 GLU B N 1
ATOM 1457 C CA . GLU B 1 28 ? -0.527 0.851 -19.823 1.00 44.65 26 GLU B CA 1
ATOM 1458 C C . GLU B 1 28 ? 0.155 1.187 -21.141 1.00 42.31 26 GLU B C 1
ATOM 1459 O O . GLU B 1 28 ? -0.520 1.495 -22.129 1.00 43.33 26 GLU B O 1
ATOM 1465 N N . GLY B 1 29 ? 1.482 1.111 -21.197 1.00 38.22 27 GLY B N 1
ATOM 1466 C CA . GLY B 1 29 ? 2.258 1.459 -22.363 1.00 33.04 27 GLY B CA 1
ATOM 1467 C C . GLY B 1 29 ? 2.820 0.285 -23.140 1.00 30.44 27 GLY B C 1
ATOM 1468 O O . GLY B 1 29 ? 2.659 -0.858 -22.695 1.00 31.86 27 GLY B O 1
ATOM 1469 N N . GLY B 1 30 ? 3.510 0.525 -24.245 1.00 27.14 28 GLY B N 1
ATOM 1470 C CA . GLY B 1 30 ? 4.110 -0.496 -25.079 1.00 23.93 28 GLY B CA 1
ATOM 1471 C C . GLY B 1 30 ? 5.338 -1.186 -24.477 1.00 24.08 28 GLY B C 1
ATOM 1472 O O . GLY B 1 30 ? 5.815 -2.211 -24.963 1.00 22.92 28 GLY B O 1
ATOM 1473 N N . ASN B 1 31 ? 5.980 -0.533 -23.507 1.00 22.30 29 ASN B N 1
ATOM 1474 C CA . ASN B 1 31 ? 7.182 -1.001 -22.852 1.00 22.36 29 ASN B CA 1
ATOM 1475 C C . ASN B 1 31 ? 8.285 -1.446 -23.778 1.00 22.59 29 ASN B C 1
ATOM 1476 O O . ASN B 1 31 ? 8.971 -2.466 -23.589 1.00 23.38 29 ASN B O 1
ATOM 1481 N N . THR B 1 32 ? 8.582 -0.679 -24.822 1.00 20.70 30 THR B N 1
ATOM 1482 C CA . THR B 1 32 ? 9.585 -0.977 -25.810 1.00 23.28 30 THR B CA 1
ATOM 1483 C C . THR B 1 32 ? 10.720 0.039 -25.826 1.00 23.74 30 THR B C 1
ATOM 1484 O O . THR B 1 32 ? 10.381 1.247 -25.763 1.00 21.94 30 THR B O 1
ATOM 1488 N N . SER B 1 33 ? 11.966 -0.388 -25.906 1.00 20.50 31 SER B N 1
ATOM 1489 C CA . SER B 1 33 ? 13.102 0.558 -25.928 1.00 19.12 31 SER B CA 1
ATOM 1490 C C . SER B 1 33 ? 13.155 1.303 -27.263 1.00 19.22 31 SER B C 1
ATOM 1491 O O . SER B 1 33 ? 13.064 0.670 -28.314 1.00 18.95 31 SER B O 1
ATOM 1494 N N . PRO B 1 34 ? 13.344 2.613 -27.257 1.00 19.50 32 PRO B N 1
ATOM 1495 C CA . PRO B 1 34 ? 13.471 3.336 -28.525 1.00 19.53 32 PRO B CA 1
ATOM 1496 C C . PRO B 1 34 ? 14.780 3.005 -29.159 1.00 19.13 32 PRO B C 1
ATOM 1497 O O . PRO B 1 34 ? 15.779 2.591 -28.523 1.00 20.36 32 PRO B O 1
ATOM 1501 N N . SER B 1 35 ? 14.888 3.197 -30.488 1.00 19.79 33 SER B N 1
ATOM 1502 C CA . SER B 1 35 ? 16.149 2.997 -31.154 1.00 18.99 33 SER B CA 1
ATOM 1503 C C . SER B 1 35 ? 17.108 4.116 -30.770 1.00 19.43 33 SER B C 1
ATOM 1504 O O . SER B 1 35 ? 16.713 5.164 -30.226 1.00 17.20 33 SER B O 1
ATOM 1507 N N . LEU B 1 36 ? 18.390 3.845 -30.872 1.00 16.99 34 LEU B N 1
ATOM 1508 C CA . LEU B 1 36 ? 19.461 4.760 -30.533 1.00 17.74 34 LEU B CA 1
ATOM 1509 C C . LEU B 1 36 ? 20.545 4.627 -31.588 1.00 19.73 34 LEU B C 1
ATOM 1510 O O . LEU B 1 36 ? 20.898 3.479 -31.873 1.00 20.82 34 LEU B O 1
ATOM 1515 N N . THR B 1 37 ? 21.056 5.731 -32.085 1.00 19.07 35 THR B N 1
ATOM 1516 C CA . THR B 1 37 ? 22.122 5.709 -33.088 1.00 20.66 35 THR B CA 1
ATOM 1517 C C . THR B 1 37 ? 23.159 6.695 -32.637 1.00 20.76 35 THR B C 1
ATOM 1518 O O . THR B 1 37 ? 22.850 7.888 -32.523 1.00 22.43 35 THR B O 1
ATOM 1522 N N . TRP B 1 38 ? 24.394 6.291 -32.382 1.00 17.74 36 TRP B N 1
ATOM 1523 C CA . TRP B 1 38 ? 25.420 7.162 -31.936 1.00 18.54 36 TRP B CA 1
ATOM 1524 C C . TRP B 1 38 ? 26.386 7.521 -33.073 1.00 21.58 36 TRP B C 1
ATOM 1525 O O . TRP B 1 38 ? 26.260 6.896 -34.131 1.00 22.78 36 TRP B O 1
ATOM 1536 N N . SER B 1 39 ? 27.164 8.531 -32.805 1.00 23.40 37 SER B N 1
ATOM 1537 C CA . SER B 1 39 ? 28.060 9.015 -33.876 1.00 26.53 37 SER B CA 1
ATOM 1538 C C . SER B 1 39 ? 29.235 9.646 -33.196 1.00 25.30 37 SER B C 1
ATOM 1539 O O . SER B 1 39 ? 29.127 9.909 -31.990 1.00 29.78 37 SER B O 1
ATOM 1542 N N . GLY B 1 40 ? 30.334 9.921 -33.899 1.00 26.32 38 GLY B N 1
ATOM 1543 C CA . GLY B 1 40 ? 31.459 10.551 -33.199 1.00 23.59 38 GLY B CA 1
ATOM 1544 C C . GLY B 1 40 ? 32.113 9.569 -32.233 1.00 24.84 38 GLY B C 1
ATOM 1545 O O . GLY B 1 40 ? 32.566 10.054 -31.189 1.00 25.12 38 GLY B O 1
ATOM 1546 N N . VAL B 1 41 ? 32.200 8.278 -32.559 1.00 26.49 39 VAL B N 1
ATOM 1547 C CA . VAL B 1 41 ? 32.836 7.443 -31.508 1.00 28.07 39 VAL B CA 1
ATOM 1548 C C . VAL B 1 41 ? 34.266 7.876 -31.232 1.00 29.23 39 VAL B C 1
ATOM 1549 O O . VAL B 1 41 ? 35.130 8.027 -32.112 1.00 29.71 39 VAL B O 1
ATOM 1553 N N . PRO B 1 42 ? 34.541 8.111 -29.949 1.00 28.96 40 PRO B N 1
ATOM 1554 C CA . PRO B 1 42 ? 35.845 8.461 -29.454 1.00 28.63 40 PRO B CA 1
ATOM 1555 C C . PRO B 1 42 ? 36.906 7.430 -29.802 1.00 31.28 40 PRO B C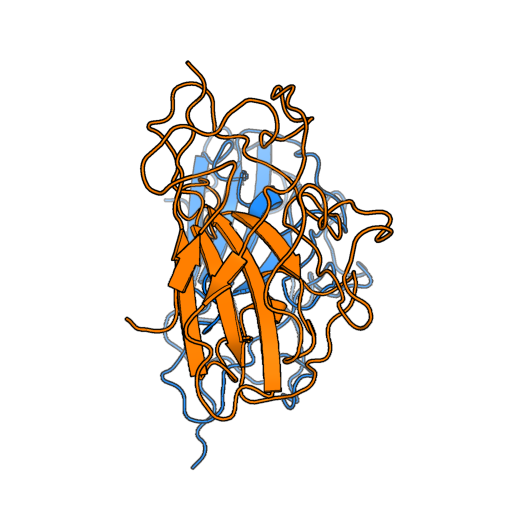 1
ATOM 1556 O O . PRO B 1 42 ? 36.671 6.217 -29.743 1.00 28.21 40 PRO B O 1
ATOM 1560 N N . GLU B 1 43 ? 38.100 7.923 -30.174 1.00 33.38 41 GLU B N 1
ATOM 1561 C CA . GLU B 1 43 ? 39.212 7.054 -30.508 1.00 34.51 41 GLU B CA 1
ATOM 1562 C C . GLU B 1 43 ? 39.563 6.202 -29.279 1.00 33.35 41 GLU B C 1
ATOM 1563 O O . GLU B 1 43 ? 39.661 6.734 -28.178 1.00 32.44 41 GLU B O 1
ATOM 1569 N N . GLY B 1 44 ? 39.787 4.913 -29.530 1.00 31.82 42 GLY B N 1
ATOM 1570 C CA . GLY B 1 44 ? 40.200 4.039 -28.429 1.00 29.86 42 GLY B CA 1
ATOM 1571 C C . GLY B 1 44 ? 39.002 3.484 -27.668 1.00 28.55 42 GLY B C 1
ATOM 1572 O O . GLY B 1 44 ? 39.209 2.907 -26.603 1.00 30.63 42 GLY B O 1
ATOM 1573 N N . THR B 1 45 ? 37.791 3.624 -28.197 1.00 26.40 43 THR B N 1
ATOM 1574 C CA . THR B 1 45 ? 36.616 3.087 -27.490 1.00 23.31 43 THR B CA 1
ATOM 1575 C C . THR B 1 45 ? 36.683 1.572 -27.607 1.00 22.57 43 THR B C 1
ATOM 1576 O O . THR B 1 45 ? 36.979 1.166 -28.736 1.00 19.48 43 THR B O 1
ATOM 1580 N N . LYS B 1 46 ? 36.563 0.809 -26.533 1.00 19.56 44 LYS B N 1
ATOM 1581 C CA . LYS B 1 46 ? 36.654 -0.652 -26.648 1.00 20.36 44 LYS B CA 1
ATOM 1582 C C . LYS B 1 46 ? 35.319 -1.337 -26.511 1.00 18.17 44 LYS B C 1
ATOM 1583 O O . LYS B 1 46 ? 35.198 -2.508 -26.900 1.00 18.52 44 LYS B O 1
ATOM 1589 N N . SER B 1 47 ? 34.296 -0.636 -26.003 1.00 16.73 45 SER B N 1
ATOM 1590 C CA . SER B 1 47 ? 32.941 -1.128 -25.893 1.00 16.11 45 SER B CA 1
ATOM 1591 C C . SER B 1 47 ? 31.975 0.018 -25.579 1.00 13.31 45 SER B C 1
ATOM 1592 O O . SER B 1 47 ? 32.453 1.144 -25.314 1.00 15.67 45 SER B O 1
ATOM 1595 N N . PHE B 1 48 ? 30.704 -0.209 -25.818 1.00 13.92 46 PHE B N 1
ATOM 1596 C CA . PHE B 1 48 ? 29.683 0.780 -25.471 1.00 13.93 46 PHE B CA 1
ATOM 1597 C C . PHE B 1 48 ? 28.712 0.162 -24.436 1.00 12.98 46 PHE B C 1
ATOM 1598 O O . PHE B 1 48 ? 28.604 -1.042 -24.219 1.00 13.29 46 PHE B O 1
ATOM 1606 N N . ALA B 1 49 ? 27.972 1.069 -23.796 1.00 13.02 47 ALA B N 1
ATOM 1607 C CA . ALA B 1 49 ? 26.909 0.671 -22.867 1.00 13.52 47 ALA B CA 1
ATOM 1608 C C . ALA B 1 49 ? 25.767 1.682 -23.021 1.00 12.10 47 ALA B C 1
ATOM 1609 O O . ALA B 1 49 ? 25.945 2.810 -23.448 1.00 10.17 47 ALA B O 1
ATOM 1611 N N . VAL B 1 50 ? 24.566 1.344 -22.624 1.00 9.60 48 VAL B N 1
ATOM 1612 C CA . VAL B 1 50 ? 23.431 2.268 -22.645 1.00 13.94 48 VAL B CA 1
ATOM 1613 C C . VAL B 1 50 ? 22.772 2.153 -21.286 1.00 12.65 48 VAL B C 1
ATOM 1614 O O . VAL B 1 50 ? 22.563 1.016 -20.814 1.00 12.06 48 VAL B O 1
ATOM 1618 N N . THR B 1 51 ? 22.454 3.311 -20.690 1.00 12.81 49 THR B N 1
ATOM 1619 C CA . THR B 1 51 ? 21.700 3.279 -19.429 1.00 10.24 49 THR B CA 1
ATOM 1620 C C . THR B 1 51 ? 20.543 4.235 -19.594 1.00 11.23 49 THR B C 1
ATOM 1621 O O . THR B 1 51 ? 20.612 5.214 -20.370 1.00 11.99 49 THR B O 1
ATOM 1625 N N . VAL B 1 52 ? 19.446 4.009 -18.882 1.00 10.83 50 VAL B N 1
ATOM 1626 C CA . VAL B 1 52 ? 18.281 4.932 -18.883 1.00 10.53 50 VAL B CA 1
ATOM 1627 C C . VAL B 1 52 ? 18.000 5.100 -17.384 1.00 12.01 50 VAL B C 1
ATOM 1628 O O . VAL B 1 52 ? 17.795 4.092 -16.728 1.00 9.52 50 VAL B O 1
ATOM 1632 N N . TYR B 1 53 ? 17.867 6.351 -16.946 1.00 11.03 51 TYR B N 1
ATOM 1633 C CA . TYR B 1 53 ? 17.722 6.654 -15.518 1.00 12.18 51 TYR B CA 1
ATOM 1634 C C . TYR B 1 53 ? 16.824 7.873 -15.313 1.00 12.24 51 TYR B C 1
ATOM 1635 O O . TYR B 1 53 ? 16.936 8.823 -16.112 1.00 12.90 51 TYR B O 1
ATOM 1644 N N . ASP B 1 54 ? 15.940 7.748 -14.342 1.00 11.59 52 ASP B N 1
ATOM 1645 C CA . ASP B 1 54 ? 15.049 8.886 -14.018 1.00 13.16 52 ASP B CA 1
ATOM 1646 C C . ASP B 1 54 ? 15.542 9.439 -12.689 1.00 14.49 52 ASP B C 1
ATOM 1647 O O . ASP B 1 54 ? 15.267 8.783 -11.693 1.00 16.31 52 ASP B O 1
ATOM 1652 N N . PRO B 1 55 ? 16.134 10.619 -12.645 1.00 14.43 53 PRO B N 1
ATOM 1653 C CA . PRO B 1 55 ? 16.538 11.238 -11.391 1.00 16.57 53 PRO B CA 1
ATOM 1654 C C . PRO B 1 55 ? 15.348 11.701 -10.545 1.00 20.14 53 PRO B C 1
ATOM 1655 O O . PRO B 1 55 ? 15.577 12.077 -9.391 1.00 19.51 53 PRO B O 1
ATOM 1659 N N . ASP B 1 56 ? 14.143 11.829 -11.124 1.00 19.33 54 ASP B N 1
ATOM 1660 C CA . ASP B 1 56 ? 13.020 12.447 -10.444 1.00 20.79 54 ASP B CA 1
ATOM 1661 C C . ASP B 1 56 ? 12.108 11.468 -9.732 1.00 21.10 54 ASP B C 1
ATOM 1662 O O . ASP B 1 56 ? 11.233 11.921 -8.990 1.00 21.96 54 ASP B O 1
ATOM 1667 N N . ALA B 1 57 ? 12.273 10.163 -9.868 1.00 16.27 55 ALA B N 1
ATOM 1668 C CA . ALA B 1 57 ? 11.506 9.142 -9.197 1.00 19.49 55 ALA B CA 1
ATOM 1669 C C . ALA B 1 57 ? 11.763 9.351 -7.696 1.00 20.42 55 ALA B C 1
ATOM 1670 O O . ALA B 1 57 ? 12.919 9.483 -7.303 1.00 20.77 55 ALA B O 1
ATOM 1672 N N . PRO B 1 58 ? 10.715 9.539 -6.923 1.00 22.31 56 PRO B N 1
ATOM 1673 C CA . PRO B 1 58 ? 10.804 9.908 -5.519 1.00 22.31 56 PRO B CA 1
ATOM 1674 C C . PRO B 1 58 ? 11.173 8.739 -4.634 1.00 21.39 56 PRO B C 1
ATOM 1675 O O . PRO B 1 58 ? 10.391 8.280 -3.794 1.00 24.07 56 PRO B O 1
ATOM 1679 N N . THR B 1 59 ? 12.381 8.204 -4.829 1.00 18.69 57 THR B N 1
ATOM 1680 C CA . THR B 1 59 ? 12.736 6.994 -4.088 1.00 15.10 57 THR B CA 1
ATOM 1681 C C . THR B 1 59 ? 13.905 7.206 -3.162 1.00 15.67 57 THR B C 1
ATOM 1682 O O . THR B 1 59 ? 14.141 6.349 -2.314 1.00 16.20 57 THR B O 1
ATOM 1686 N N . GLY B 1 60 ? 14.721 8.236 -3.398 1.00 14.25 58 GLY B N 1
ATOM 1687 C CA . GLY B 1 60 ? 15.950 8.375 -2.633 1.00 15.33 58 GLY B CA 1
ATOM 1688 C C . GLY B 1 60 ? 17.138 7.948 -3.509 1.00 13.97 58 GLY B C 1
ATOM 1689 O O . GLY B 1 60 ? 18.249 8.346 -3.153 1.00 15.66 58 GLY B O 1
ATOM 1690 N N . SER B 1 61 ? 16.790 7.308 -4.650 1.00 13.88 59 SER B N 1
ATOM 1691 C CA . SER B 1 61 ? 17.924 6.931 -5.533 1.00 11.43 59 SER B CA 1
ATOM 1692 C C . SER B 1 61 ? 17.536 7.073 -7.006 1.00 11.07 59 SER B C 1
ATOM 1693 O O . SER B 1 61 ? 18.274 6.527 -7.846 1.00 12.90 59 SER B O 1
ATOM 1696 N N . GLY B 1 62 ? 16.481 7.773 -7.332 1.00 12.13 60 GLY B N 1
ATOM 1697 C CA . GLY B 1 62 ? 16.009 7.813 -8.762 1.00 11.75 60 GLY B CA 1
ATOM 1698 C C . GLY B 1 62 ? 15.419 6.441 -9.083 1.00 10.66 60 GLY B C 1
ATOM 1699 O O . GLY B 1 62 ? 15.000 5.628 -8.244 1.00 11.40 60 GLY B O 1
ATOM 1700 N N . TRP B 1 63 ? 15.494 6.081 -10.366 1.00 13.41 61 TRP B N 1
ATOM 1701 C CA . TRP B 1 63 ? 15.034 4.814 -10.896 1.00 11.84 61 TRP B CA 1
ATOM 1702 C C . TRP B 1 63 ? 15.837 4.383 -12.126 1.00 13.49 61 TRP B C 1
ATOM 1703 O O . TRP B 1 63 ? 15.960 5.139 -13.081 1.00 12.70 61 TRP B O 1
ATOM 1714 N N . TRP B 1 64 ? 16.375 3.182 -12.099 1.00 12.11 62 TRP B N 1
ATOM 1715 C CA . TRP B 1 64 ? 17.100 2.656 -13.268 1.00 11.02 62 TRP B CA 1
ATOM 1716 C C . TRP B 1 64 ? 16.123 1.864 -14.160 1.00 11.13 62 TRP B C 1
ATOM 1717 O O . TRP B 1 64 ? 15.523 0.859 -13.766 1.00 11.84 62 TRP B O 1
ATOM 1728 N N . HIS B 1 65 ? 15.894 2.344 -15.387 1.00 10.67 63 HIS B N 1
ATOM 1729 C CA . HIS B 1 65 ? 14.934 1.716 -16.285 1.00 10.30 63 HIS B CA 1
ATOM 1730 C C . HIS B 1 65 ? 15.588 0.712 -17.211 1.00 10.30 63 HIS B C 1
ATOM 1731 O O . HIS B 1 65 ? 14.914 -0.184 -17.759 1.00 12.94 63 HIS B O 1
ATOM 1738 N N . TRP B 1 66 ? 16.879 0.891 -17.489 1.00 9.28 64 TRP B N 1
ATOM 1739 C CA . TRP B 1 66 ? 17.514 -0.041 -18.467 1.00 11.96 64 TRP B CA 1
ATOM 1740 C C . TRP B 1 66 ? 19.013 0.031 -18.369 1.00 11.78 64 TRP B C 1
ATOM 1741 O O . TRP B 1 66 ? 19.612 1.134 -18.280 1.00 10.31 64 TRP B O 1
ATOM 1752 N N . THR B 1 67 ? 19.697 -1.133 -18.401 1.00 11.71 65 THR B N 1
ATOM 1753 C CA . THR B 1 67 ? 21.136 -1.108 -18.499 1.00 11.98 65 THR B CA 1
ATOM 1754 C C . THR B 1 67 ? 21.528 -2.222 -19.510 1.00 11.85 65 THR B C 1
ATOM 1755 O O . THR B 1 67 ? 21.007 -3.326 -19.511 1.00 13.55 65 THR B O 1
ATOM 1759 N N . VAL B 1 68 ? 22.434 -1.872 -20.404 1.00 11.33 66 VAL B N 1
ATOM 1760 C CA . VAL B 1 68 ? 22.941 -2.861 -21.374 1.00 12.56 66 VAL B CA 1
ATOM 1761 C C . VAL B 1 68 ? 24.437 -2.567 -21.502 1.00 13.23 66 VAL B C 1
ATOM 1762 O O . VAL B 1 68 ? 24.727 -1.393 -21.779 1.00 14.15 66 VAL B O 1
ATOM 1766 N N . VAL B 1 69 ? 25.337 -3.500 -21.378 1.00 11.05 67 VAL B N 1
ATOM 1767 C CA . VAL B 1 69 ? 26.760 -3.252 -21.436 1.00 11.34 67 VAL B CA 1
ATOM 1768 C C . VAL B 1 69 ? 27.379 -4.262 -22.437 1.00 13.89 67 VAL B C 1
ATOM 1769 O O . VAL B 1 69 ? 26.666 -5.144 -22.916 1.00 12.54 67 VAL B O 1
ATOM 1773 N N . ASN B 1 70 ? 28.661 -4.059 -22.656 1.00 11.44 68 ASN B N 1
ATOM 1774 C CA . ASN B 1 70 ? 29.420 -4.983 -23.520 1.00 15.22 68 ASN B CA 1
ATOM 1775 C C . ASN B 1 70 ? 28.884 -4.984 -24.948 1.00 15.98 68 ASN B C 1
ATOM 1776 O O . ASN B 1 70 ? 28.849 -5.975 -25.684 1.00 15.41 68 ASN B O 1
ATOM 1781 N N . ILE B 1 71 ? 28.393 -3.817 -25.386 1.00 16.25 69 ILE B N 1
ATOM 1782 C CA . ILE B 1 71 ? 28.037 -3.669 -26.811 1.00 13.27 69 ILE B CA 1
ATOM 1783 C C . ILE B 1 71 ? 29.386 -3.524 -27.477 1.00 13.86 69 ILE B C 1
ATOM 1784 O O . ILE B 1 71 ? 30.294 -2.748 -27.164 1.00 12.76 69 ILE B O 1
ATOM 1789 N N . PRO B 1 72 ? 29.643 -4.331 -28.548 1.00 15.61 70 PRO B N 1
ATOM 1790 C CA . PRO B 1 72 ? 30.948 -4.279 -29.193 1.00 18.49 70 PRO B CA 1
ATOM 1791 C C . PRO B 1 72 ? 31.267 -2.889 -29.697 1.00 15.22 70 PRO B C 1
ATOM 1792 O O . PRO B 1 72 ? 30.317 -2.195 -30.122 1.00 17.02 70 PRO B O 1
ATOM 1796 N N . ALA B 1 73 ? 32.530 -2.511 -29.787 1.00 17.72 71 ALA B N 1
ATOM 1797 C CA . ALA B 1 73 ? 32.875 -1.191 -30.334 1.00 18.50 71 ALA B CA 1
ATOM 1798 C C . ALA B 1 73 ? 32.591 -1.076 -31.834 1.00 19.85 71 ALA B C 1
ATOM 1799 O O . ALA B 1 73 ? 32.701 0.031 -32.373 1.00 20.58 71 ALA B O 1
ATOM 1801 N N . THR B 1 74 ? 32.261 -2.188 -32.478 1.00 21.71 72 THR B N 1
ATOM 1802 C CA . THR B 1 74 ? 31.967 -2.113 -33.918 1.00 21.75 72 THR B CA 1
ATOM 1803 C C . THR B 1 74 ? 30.492 -1.871 -34.134 1.00 23.53 72 THR B C 1
ATOM 1804 O O . THR B 1 74 ? 30.072 -1.944 -35.288 1.00 22.77 72 THR B O 1
ATOM 1808 N N . VAL B 1 75 ? 29.644 -1.686 -33.069 1.00 20.42 73 VAL B N 1
ATOM 1809 C CA . VAL B 1 75 ? 28.237 -1.497 -33.347 1.00 20.14 73 VAL B CA 1
ATOM 1810 C C . VAL B 1 75 ? 27.840 -0.106 -32.816 1.00 22.08 73 VAL B C 1
ATOM 1811 O O . VAL B 1 75 ? 28.188 0.249 -31.710 1.00 19.28 73 VAL B O 1
ATOM 1815 N N . THR B 1 76 ? 27.221 0.660 -33.728 1.00 20.95 74 THR B N 1
ATOM 1816 C CA . THR B 1 76 ? 26.962 2.070 -33.411 1.00 20.55 74 THR B CA 1
ATOM 1817 C C . THR B 1 76 ? 25.518 2.444 -33.463 1.00 19.43 74 THR B C 1
ATOM 1818 O O . THR B 1 76 ? 25.182 3.643 -33.512 1.00 19.09 74 THR B O 1
ATOM 1822 N N . TYR B 1 77 ? 24.660 1.462 -33.322 1.00 20.91 75 TYR B N 1
ATOM 1823 C CA . TYR B 1 77 ? 23.228 1.647 -33.284 1.00 24.27 75 TYR B CA 1
ATOM 1824 C C . TYR B 1 77 ? 22.505 0.556 -32.556 1.00 25.32 75 TYR B C 1
ATOM 1825 O O . TYR B 1 77 ? 22.941 -0.628 -32.623 1.00 26.92 75 TYR B O 1
ATOM 1834 N N . LEU B 1 78 ? 21.419 0.790 -31.839 1.00 21.93 76 LEU B N 1
ATOM 1835 C CA . LEU B 1 78 ? 20.538 -0.191 -31.273 1.00 24.14 76 LEU B CA 1
ATOM 1836 C C . LEU B 1 78 ? 19.140 0.025 -31.877 1.00 24.78 76 LEU B C 1
ATOM 1837 O O . LEU B 1 78 ? 18.585 1.118 -31.849 1.00 23.56 76 LEU B O 1
ATOM 1845 N N . PRO B 1 79 ? 18.543 -1.045 -32.391 1.00 25.60 77 PRO B N 1
ATOM 1846 C CA . PRO B 1 79 ? 17.213 -0.992 -33.002 1.00 23.99 77 PRO B CA 1
ATOM 1847 C C . PRO B 1 79 ? 16.134 -0.870 -31.970 1.00 24.47 77 PRO B C 1
ATOM 1848 O O . PRO B 1 79 ? 16.423 -1.132 -30.786 1.00 23.80 77 PRO B O 1
ATOM 1852 N N . VAL B 1 80 ? 14.918 -0.500 -32.396 1.00 22.40 78 VAL B N 1
ATOM 1853 C CA A VAL B 1 80 ? 13.785 -0.404 -31.498 0.50 22.71 78 VAL B CA 1
ATOM 1854 C CA B VAL B 1 80 ? 13.780 -0.401 -31.503 0.50 22.50 78 VAL B CA 1
ATOM 1855 C C . VAL B 1 80 ? 13.597 -1.769 -30.823 1.00 22.85 78 VAL B C 1
ATOM 1856 O O . VAL B 1 80 ? 13.894 -2.777 -31.460 1.00 20.71 78 VAL B O 1
ATOM 1863 N N . ASP B 1 81 ? 13.242 -1.759 -29.546 1.00 21.65 79 ASP B N 1
ATOM 1864 C CA . ASP B 1 81 ? 12.976 -2.974 -28.798 1.00 21.70 79 ASP B CA 1
ATOM 1865 C C . ASP B 1 81 ? 14.209 -3.829 -28.562 1.00 21.79 79 ASP B C 1
ATOM 1866 O O . ASP B 1 81 ? 14.070 -5.022 -28.193 1.00 22.06 79 ASP B O 1
ATOM 1871 N N . ALA B 1 82 ? 15.422 -3.302 -28.663 1.00 18.94 80 ALA B N 1
ATOM 1872 C CA . ALA B 1 82 ? 16.603 -4.077 -28.318 1.00 19.15 80 ALA B CA 1
ATOM 1873 C C . ALA B 1 82 ? 16.648 -4.407 -26.816 1.00 17.54 80 ALA B C 1
ATOM 1874 O O . ALA B 1 82 ? 17.326 -5.375 -26.447 1.00 17.57 80 ALA B O 1
ATOM 1876 N N . GLY B 1 83 ? 15.870 -3.753 -25.992 1.00 15.17 81 GLY B N 1
ATOM 1877 C CA . GLY B 1 83 ? 15.834 -3.987 -24.553 1.00 18.08 81 GLY B CA 1
ATOM 1878 C C . GLY B 1 83 ? 14.833 -5.030 -24.126 1.00 18.04 81 GLY B C 1
ATOM 1879 O O . GLY B 1 83 ? 14.512 -5.119 -22.944 1.00 19.24 81 GLY B O 1
ATOM 1880 N N . ARG B 1 84 ? 14.278 -5.795 -25.119 1.00 19.09 82 ARG B N 1
ATOM 188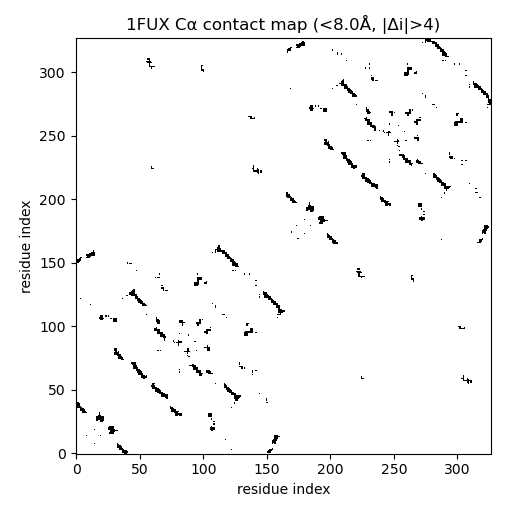1 C CA . ARG B 1 84 ? 13.272 -6.759 -24.721 1.00 19.23 82 ARG B CA 1
ATOM 1882 C C . ARG B 1 84 ? 13.954 -7.793 -23.813 1.00 15.49 82 ARG B C 1
ATOM 1883 O O . ARG B 1 84 ? 15.051 -8.163 -24.135 1.00 14.94 82 ARG B O 1
ATOM 1891 N N . ARG B 1 85 ? 13.261 -8.187 -22.764 1.00 19.11 83 ARG B N 1
ATOM 1892 C CA . ARG B 1 85 ? 13.863 -9.052 -21.736 1.00 21.48 83 ARG B CA 1
ATOM 1893 C C . ARG B 1 85 ? 14.185 -10.463 -22.137 1.00 21.30 83 ARG B C 1
ATOM 1894 O O . ARG B 1 85 ? 15.065 -11.091 -21.548 1.00 20.54 83 ARG B O 1
ATOM 1902 N N . ASP B 1 86 ? 13.674 -10.948 -23.276 1.00 21.26 84 ASP B N 1
ATOM 1903 C CA . ASP B 1 86 ? 14.091 -12.298 -23.744 1.00 20.81 84 ASP B CA 1
ATOM 1904 C C . ASP B 1 86 ? 15.409 -12.212 -24.455 1.00 21.05 84 ASP B C 1
ATOM 1905 O O . ASP B 1 86 ? 16.032 -13.199 -24.899 1.00 20.35 84 ASP B O 1
ATOM 1910 N N . GLY B 1 87 ? 15.991 -11.006 -24.656 1.00 19.19 85 GLY B N 1
ATOM 1911 C CA . GLY B 1 87 ? 17.285 -10.829 -25.261 1.00 16.78 85 GLY B CA 1
ATOM 1912 C C . GLY B 1 87 ? 17.424 -11.175 -26.721 1.00 19.54 85 GLY B C 1
ATOM 1913 O O . GLY B 1 87 ? 18.543 -11.180 -27.240 1.00 19.61 85 GLY B O 1
ATOM 1914 N N . THR B 1 88 ? 16.299 -11.341 -27.446 1.00 19.16 86 THR B N 1
ATOM 1915 C CA . THR B 1 88 ? 16.407 -11.723 -28.843 1.00 19.21 86 THR B CA 1
ATOM 1916 C C . THR B 1 88 ? 16.800 -10.577 -29.761 1.00 21.76 86 THR B C 1
ATOM 1917 O O . THR B 1 88 ? 16.995 -10.893 -30.934 1.00 18.42 86 THR B O 1
ATOM 1921 N N . LYS B 1 89 ? 16.803 -9.326 -29.275 1.00 18.53 87 LYS B N 1
ATOM 1922 C CA . LYS B 1 89 ? 17.212 -8.256 -30.234 1.00 20.07 87 LYS B CA 1
ATOM 1923 C C . LYS B 1 89 ? 18.487 -7.569 -29.781 1.00 20.29 87 LYS B C 1
ATOM 1924 O O . LYS B 1 89 ? 18.941 -6.545 -30.339 1.00 20.41 87 LYS B O 1
ATOM 1930 N N . LEU B 1 90 ? 19.234 -8.175 -28.833 1.00 19.21 88 LEU B N 1
ATOM 1931 C CA . LEU B 1 90 ? 20.505 -7.586 -28.421 1.00 19.30 88 LEU B CA 1
ATOM 1932 C C . LEU B 1 90 ? 21.620 -7.849 -29.411 1.00 19.89 88 LEU B C 1
ATOM 1933 O O . LEU B 1 90 ? 21.693 -8.947 -29.979 1.00 19.93 88 LEU B O 1
ATOM 1938 N N . PRO B 1 91 ? 22.551 -6.903 -29.563 1.00 17.95 89 PRO B N 1
ATOM 1939 C CA . PRO B 1 91 ? 23.721 -7.098 -30.385 1.00 18.81 89 PRO B CA 1
ATOM 1940 C C . PRO B 1 91 ? 24.493 -8.235 -29.725 1.00 21.29 89 PRO B C 1
ATOM 1941 O O . PRO B 1 91 ? 24.489 -8.442 -28.501 1.00 18.71 89 PRO B O 1
ATOM 1945 N N . THR B 1 92 ? 25.154 -9.010 -30.582 1.00 21.12 90 THR B N 1
ATOM 1946 C CA . THR B 1 92 ? 25.909 -10.169 -30.086 1.00 22.16 90 THR B CA 1
ATOM 1947 C C . THR B 1 92 ? 26.979 -9.700 -29.137 1.00 22.36 90 THR B C 1
ATOM 1948 O O . THR B 1 92 ? 27.674 -8.712 -29.337 1.00 20.64 90 THR B O 1
ATOM 1952 N N . GLY B 1 93 ? 27.045 -10.318 -27.941 1.00 20.89 91 GLY B N 1
ATOM 1953 C CA . GLY B 1 93 ? 28.079 -9.929 -26.957 1.00 19.33 91 GLY B CA 1
ATOM 1954 C C . GLY B 1 93 ? 27.513 -9.058 -25.848 1.00 18.79 91 GLY B C 1
ATOM 1955 O O . GLY B 1 93 ? 28.044 -9.037 -24.710 1.00 18.30 91 GLY B O 1
ATOM 1956 N N . ALA B 1 94 ? 26.413 -8.368 -26.083 1.00 17.13 92 ALA B N 1
ATOM 1957 C CA . ALA B 1 94 ? 25.856 -7.453 -25.051 1.00 15.05 92 ALA B CA 1
ATOM 1958 C C . ALA B 1 94 ? 25.054 -8.192 -24.003 1.00 14.67 92 ALA B C 1
ATOM 1959 O O . ALA B 1 94 ? 24.573 -9.336 -24.159 1.00 12.91 92 ALA B O 1
ATOM 1961 N N . VAL B 1 95 ? 24.991 -7.579 -22.818 1.00 15.29 93 VAL B N 1
ATOM 1962 C CA . VAL B 1 95 ? 24.299 -8.184 -21.681 1.00 15.58 93 VAL B CA 1
ATOM 1963 C C . VAL B 1 95 ? 23.489 -7.111 -20.981 1.00 13.49 93 VAL B C 1
ATOM 1964 O O . VAL B 1 95 ? 23.976 -5.973 -20.906 1.00 12.63 93 VAL B O 1
ATOM 1968 N N . GLN B 1 96 ? 22.335 -7.467 -20.502 1.00 13.09 94 GLN B N 1
ATOM 1969 C CA . GLN B 1 96 ? 21.469 -6.543 -19.772 1.00 12.08 94 GLN B CA 1
ATOM 1970 C C . GLN B 1 96 ? 21.601 -6.771 -18.260 1.00 12.42 94 GLN B C 1
ATOM 1971 O O . GLN B 1 96 ? 21.567 -7.914 -17.803 1.00 14.15 94 GLN B O 1
ATOM 1977 N N . GLY B 1 97 ? 21.654 -5.672 -17.512 1.00 12.53 95 GLY B N 1
ATOM 1978 C CA . GLY B 1 97 ? 21.646 -5.720 -16.047 1.00 11.87 95 GLY B CA 1
ATOM 1979 C C . GLY B 1 97 ? 20.189 -5.620 -15.584 1.00 14.56 95 GLY B C 1
ATOM 1980 O O . GLY B 1 97 ? 19.157 -5.483 -16.297 1.00 13.72 95 GLY B O 1
ATOM 1981 N N . ARG B 1 98 ? 20.073 -5.691 -14.250 1.00 13.47 96 ARG B N 1
ATOM 1982 C CA . ARG B 1 98 ? 18.765 -5.678 -13.610 1.00 13.97 96 ARG B CA 1
ATOM 1983 C C . ARG B 1 98 ? 18.252 -4.238 -13.453 1.00 11.74 96 ARG B C 1
ATOM 1984 O O . ARG B 1 98 ? 18.984 -3.344 -13.011 1.00 11.26 96 ARG B O 1
ATOM 1992 N N . ASN B 1 99 ? 17.053 -3.954 -13.906 1.00 12.09 97 ASN B N 1
ATOM 1993 C CA . ASN B 1 99 ? 16.466 -2.623 -13.713 1.00 13.26 97 ASN B CA 1
ATOM 1994 C C . ASN B 1 99 ? 15.788 -2.555 -12.360 1.00 13.27 97 ASN B C 1
ATOM 1995 O O . ASN B 1 99 ? 15.679 -3.563 -11.602 1.00 15.10 97 ASN B O 1
ATOM 2000 N N . ASP B 1 100 ? 15.300 -1.367 -11.981 1.00 12.15 98 ASP B N 1
ATOM 2001 C CA . ASP B 1 100 ? 14.627 -1.224 -10.697 1.00 13.69 98 ASP B CA 1
ATOM 2002 C C . ASP B 1 100 ? 13.257 -1.864 -10.616 1.00 14.89 98 ASP B C 1
ATOM 2003 O O . ASP B 1 100 ? 12.703 -2.061 -9.524 1.00 15.11 98 ASP B O 1
ATOM 2008 N N . PHE B 1 101 ? 12.679 -2.223 -11.764 1.00 15.87 99 PHE B N 1
ATOM 2009 C CA . PHE B 1 101 ? 11.449 -2.974 -11.774 1.00 18.54 99 PHE B CA 1
ATOM 2010 C C . PHE B 1 101 ? 11.779 -4.425 -11.389 1.00 19.56 99 PHE B C 1
ATOM 2011 O O . PHE B 1 101 ? 10.802 -5.121 -11.099 1.00 22.75 99 PHE B O 1
ATOM 2019 N N . GLY B 1 102 ? 13.038 -4.858 -11.366 1.00 18.45 100 GLY B N 1
ATOM 2020 C CA . GLY B 1 102 ? 13.230 -6.235 -10.909 1.00 18.15 100 GLY B CA 1
ATOM 2021 C C . GLY B 1 102 ? 13.509 -7.186 -12.043 1.00 18.73 100 GLY B C 1
ATOM 2022 O O . GLY B 1 102 ? 13.652 -8.397 -11.753 1.00 19.31 100 GLY B O 1
ATOM 2023 N N . TYR B 1 103 ? 13.716 -6.713 -13.259 1.00 16.52 101 TYR B N 1
ATOM 2024 C CA . TYR B 1 103 ? 14.066 -7.583 -14.369 1.00 17.29 101 TYR B CA 1
ATOM 2025 C C . TYR B 1 103 ? 15.159 -7.014 -15.281 1.00 18.42 101 TYR B C 1
ATOM 2026 O O . TYR B 1 103 ? 15.510 -5.853 -15.227 1.00 17.02 101 TYR B O 1
ATOM 2035 N N . ALA B 1 104 ? 15.808 -7.907 -16.032 1.00 15.93 102 ALA B N 1
ATOM 2036 C CA . ALA B 1 104 ? 16.897 -7.574 -16.904 1.00 17.24 102 ALA B CA 1
ATOM 2037 C C . ALA B 1 104 ? 16.430 -7.179 -18.309 1.00 18.45 102 ALA B C 1
ATOM 2038 O O . ALA B 1 104 ? 16.244 -8.068 -19.150 1.00 21.65 102 ALA B O 1
ATOM 2040 N N . GLY B 1 105 ? 16.299 -5.898 -18.541 1.00 16.82 103 GLY B N 1
ATOM 2041 C CA . GLY B 1 105 ? 15.820 -5.434 -19.863 1.00 16.94 103 GLY B CA 1
ATOM 2042 C C . GLY B 1 105 ? 15.264 -4.035 -19.680 1.00 15.04 103 GLY B C 1
ATOM 2043 O O . GLY B 1 105 ? 15.302 -3.440 -18.594 1.00 13.78 103 GLY B O 1
ATOM 2044 N N . PHE B 1 106 ? 14.742 -3.469 -20.792 1.00 14.89 104 PHE B N 1
ATOM 2045 C CA . PHE B 1 106 ? 14.114 -2.145 -20.715 1.00 16.02 104 PHE B CA 1
ATOM 2046 C C . PHE B 1 106 ? 12.747 -2.145 -20.081 1.00 17.54 104 PHE B C 1
ATOM 2047 O O . PHE B 1 106 ? 11.851 -2.956 -20.405 1.00 20.21 104 PHE B O 1
ATOM 2055 N N . GLY B 1 107 ? 12.538 -1.253 -19.119 1.00 15.37 105 GLY B N 1
ATOM 2056 C CA . GLY B 1 107 ? 11.301 -0.899 -18.466 1.00 15.50 105 GLY B CA 1
ATOM 2057 C C . GLY B 1 107 ? 10.991 0.588 -18.722 1.00 17.82 105 GLY B C 1
ATOM 20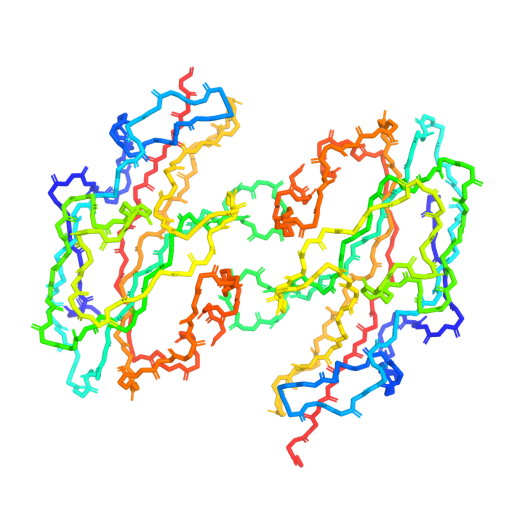58 O O . GLY B 1 107 ? 11.817 1.475 -18.405 1.00 16.52 105 GLY B O 1
ATOM 2059 N N . GLY B 1 108 ? 9.890 0.893 -19.424 1.00 18.70 106 GLY B N 1
ATOM 2060 C CA . GLY B 1 108 ? 9.614 2.311 -19.716 1.00 19.30 106 GLY B CA 1
ATOM 2061 C C . GLY B 1 108 ? 9.155 3.196 -18.592 1.00 20.20 106 GLY B C 1
ATOM 2062 O O . GLY B 1 108 ? 9.096 2.871 -17.425 1.00 18.89 106 GLY B O 1
ATOM 2063 N N . ALA B 1 109 ? 8.774 4.467 -18.935 1.00 20.52 107 ALA B N 1
ATOM 2064 C CA . ALA B 1 109 ? 8.317 5.447 -17.986 1.00 21.46 107 ALA B CA 1
ATOM 2065 C C . ALA B 1 109 ? 7.049 5.092 -17.197 1.00 22.70 107 ALA B C 1
ATOM 2066 O O . ALA B 1 109 ? 6.105 4.542 -17.760 1.00 21.18 107 ALA B O 1
ATOM 2068 N N . CYS B 1 110 ? 6.994 5.551 -15.953 1.00 24.67 108 CYS B N 1
ATOM 2069 C CA . CYS B 1 110 ? 5.792 5.374 -15.121 1.00 29.07 108 CYS B CA 1
ATOM 2070 C C . CYS B 1 110 ? 5.800 6.310 -13.932 1.00 29.61 108 CYS B C 1
ATOM 2071 O O . CYS B 1 110 ? 6.032 5.937 -12.760 1.00 30.69 108 CYS B O 1
ATOM 2074 N N . PRO B 1 111 ? 5.745 7.621 -14.179 1.00 28.02 109 PRO B N 1
ATOM 2075 C CA . PRO B 1 111 ? 5.790 8.635 -13.148 1.00 29.85 109 PRO B CA 1
ATOM 2076 C C . PRO B 1 111 ? 4.508 8.688 -12.329 1.00 31.14 109 PRO B C 1
ATOM 2077 O O . PRO B 1 111 ? 3.466 8.264 -12.800 1.00 29.29 109 PRO B O 1
ATOM 2081 N N . PRO B 1 112 ? 4.573 9.250 -11.122 1.00 34.04 110 PRO B N 1
ATOM 2082 C CA . PRO B 1 112 ? 3.399 9.396 -10.272 1.00 36.47 110 PRO B CA 1
ATOM 2083 C C . PRO B 1 112 ? 2.348 10.273 -10.936 1.00 39.55 110 PRO B C 1
ATOM 2084 O O . PRO B 1 112 ? 2.719 11.323 -11.490 1.00 39.62 110 PRO B O 1
ATOM 2088 N N . LYS B 1 113 ? 1.079 9.900 -10.897 1.00 41.63 111 LYS B N 1
ATOM 2089 C CA . LYS B 1 113 ? 0.063 10.747 -11.533 1.00 43.37 111 LYS B CA 1
ATOM 2090 C C . LYS B 1 113 ? 0.126 12.161 -10.967 1.00 42.82 111 LYS B C 1
ATOM 2091 O O . LYS B 1 113 ? 0.459 12.402 -9.801 1.00 43.48 111 LYS B O 1
ATOM 2097 N N . GLY B 1 114 ? -0.037 13.152 -11.846 1.00 41.67 112 GLY B N 1
ATOM 2098 C CA . GLY B 1 114 ? 0.007 14.547 -11.483 1.00 39.85 112 GLY B CA 1
ATOM 2099 C C . GLY B 1 114 ? 1.365 15.153 -11.195 1.00 37.71 112 GLY B C 1
ATOM 2100 O O . GLY B 1 114 ? 1.431 16.314 -10.770 1.00 37.25 112 GLY B O 1
ATOM 2101 N N . ASP B 1 115 ? 2.470 14.450 -11.420 1.00 35.12 113 ASP B N 1
ATOM 2102 C CA . ASP B 1 115 ? 3.788 15.014 -11.151 1.00 33.70 113 ASP B CA 1
ATOM 2103 C C . ASP B 1 115 ? 4.178 15.918 -12.326 1.00 31.92 113 ASP B C 1
ATOM 2104 O O . ASP B 1 115 ? 3.642 15.654 -13.396 1.00 29.37 113 ASP B O 1
ATOM 2109 N N . LYS B 1 116 ? 5.104 16.844 -12.160 1.00 30.66 114 LYS B N 1
ATOM 2110 C CA . LYS B 1 116 ? 5.673 17.567 -13.288 1.00 30.59 114 LYS B CA 1
ATOM 2111 C C . LYS B 1 116 ? 6.434 16.453 -14.070 1.00 28.35 114 LYS B C 1
ATOM 2112 O O . LYS B 1 116 ? 6.766 15.469 -13.413 1.00 24.15 114 LYS B O 1
ATOM 2118 N N . PRO B 1 117 ? 6.660 16.685 -15.345 1.00 25.07 115 PRO B N 1
ATOM 2119 C CA . PRO B 1 117 ? 7.361 15.754 -16.197 1.00 23.62 115 PRO B CA 1
ATOM 2120 C C . PRO B 1 117 ? 8.691 15.300 -15.613 1.00 22.04 115 PRO B C 1
ATOM 2121 O O . PRO B 1 117 ? 9.435 16.118 -15.103 1.00 19.97 115 PRO B O 1
ATOM 2125 N N . HIS B 1 118 ? 8.925 13.999 -15.682 1.00 20.99 116 HIS B N 1
ATOM 2126 C CA . HIS B 1 118 ? 10.202 13.430 -15.264 1.00 20.47 116 HIS B CA 1
ATOM 2127 C C . HIS B 1 118 ? 11.143 13.444 -16.460 1.00 19.38 116 HIS B C 1
ATOM 2128 O O . HIS B 1 118 ? 10.678 13.368 -17.608 1.00 17.82 116 HIS B O 1
ATOM 2135 N N . HIS B 1 119 ? 12.433 13.522 -16.180 1.00 19.41 117 HIS B N 1
ATOM 2136 C CA . HIS B 1 119 ? 13.465 13.454 -17.202 1.00 18.59 117 HIS B CA 1
ATOM 2137 C C . HIS B 1 119 ? 13.983 12.031 -17.311 1.00 20.04 117 HIS B C 1
ATOM 2138 O O . HIS B 1 119 ? 14.331 11.430 -16.297 1.00 20.76 117 HIS B O 1
ATOM 2145 N N . TYR B 1 120 ? 13.947 11.410 -18.479 1.00 17.64 118 TYR B N 1
ATOM 2146 C CA . TYR B 1 120 ? 14.477 10.053 -18.684 1.00 15.73 118 TYR B CA 1
ATOM 2147 C C . TYR B 1 120 ? 15.822 10.177 -19.356 1.00 15.32 118 TYR B C 1
ATOM 2148 O O . TYR B 1 120 ? 15.889 10.532 -20.561 1.00 14.53 118 TYR B O 1
ATOM 2157 N N . GLN B 1 121 ? 16.914 9.971 -18.612 1.00 12.34 119 GLN B N 1
ATOM 2158 C CA . GLN B 1 121 ? 18.249 10.184 -19.199 1.00 12.83 119 GLN B CA 1
ATOM 2159 C C . GLN B 1 121 ? 18.696 8.933 -19.941 1.00 15.57 119 GLN B C 1
ATOM 2160 O O . GLN B 1 121 ? 19.056 7.960 -19.279 1.00 13.23 119 GLN B O 1
ATOM 2166 N N . PHE B 1 122 ? 18.663 8.975 -21.290 1.00 14.18 120 PHE B N 1
ATOM 2167 C CA . PHE B 1 122 ? 19.188 7.886 -22.101 1.00 14.06 120 PHE B CA 1
ATOM 2168 C C . PHE B 1 122 ? 20.625 8.262 -22.358 1.00 17.03 120 PHE B C 1
ATOM 2169 O O . PHE B 1 122 ? 20.901 9.428 -22.719 1.00 19.43 120 PHE B O 1
ATOM 2177 N N . LYS B 1 123 ? 21.556 7.399 -21.970 1.00 13.51 121 LYS B N 1
ATOM 2178 C CA . LYS B 1 123 ? 22.943 7.681 -22.169 1.00 15.41 121 LYS B CA 1
ATOM 2179 C C . LYS B 1 123 ? 23.703 6.549 -22.826 1.00 14.52 121 LYS B C 1
ATOM 2180 O O . LYS B 1 123 ? 23.510 5.388 -22.426 1.00 14.80 121 LYS B O 1
ATOM 2186 N N . VAL B 1 124 ? 24.530 6.929 -23.784 1.00 12.01 122 VAL B N 1
ATOM 2187 C CA . VAL B 1 124 ? 25.412 5.963 -24.442 1.00 13.40 122 VAL B CA 1
ATOM 2188 C C . VAL B 1 124 ? 26.794 6.255 -23.889 1.00 13.17 122 VAL B C 1
ATOM 2189 O O . VAL B 1 124 ? 27.202 7.447 -23.721 1.00 16.73 122 VAL B O 1
ATOM 2193 N N . TRP B 1 125 ? 27.446 5.223 -23.392 1.00 11.68 123 TRP B N 1
ATOM 2194 C CA . TRP B 1 125 ? 28.740 5.346 -22.783 1.00 11.80 123 TRP B CA 1
ATOM 2195 C C . TRP B 1 125 ? 29.756 4.762 -23.773 1.00 13.65 123 TRP B C 1
ATOM 2196 O O . TRP B 1 125 ? 29.484 3.689 -24.270 1.00 14.67 123 TRP B O 1
ATOM 2207 N N . ALA B 1 126 ? 30.865 5.464 -23.890 1.00 15.30 124 ALA B N 1
ATOM 2208 C CA . ALA B 1 126 ? 32.012 4.983 -24.661 1.00 15.22 124 ALA B CA 1
ATOM 2209 C C . ALA B 1 126 ? 33.007 4.603 -23.583 1.00 15.23 124 ALA B C 1
ATOM 2210 O O . ALA B 1 126 ? 33.357 5.455 -22.739 1.00 16.89 124 ALA B O 1
ATOM 2212 N N . LEU B 1 127 ? 33.418 3.346 -23.510 1.00 16.12 125 LEU B N 1
ATOM 2213 C CA . LEU B 1 127 ? 34.259 2.779 -22.481 1.00 15.28 125 LEU B CA 1
ATOM 2214 C C . LEU B 1 127 ? 35.651 2.335 -22.942 1.00 18.40 125 LEU B C 1
ATOM 2215 O O . LEU B 1 127 ? 35.888 1.871 -24.051 1.00 17.57 125 LEU B O 1
ATOM 2220 N N . LYS B 1 128 ? 36.596 2.404 -22.012 1.00 19.60 126 LYS B N 1
ATOM 2221 C CA . LYS B 1 128 ? 37.989 2.077 -22.207 1.00 24.05 126 LYS B CA 1
ATOM 2222 C C . LYS B 1 128 ? 38.290 0.609 -21.978 1.00 24.73 126 LYS B C 1
ATOM 2223 O O . LYS B 1 128 ? 39.452 0.217 -22.029 1.00 26.27 126 LYS B O 1
ATOM 2229 N N . THR B 1 129 ? 37.267 -0.205 -21.794 1.00 20.96 127 THR B N 1
ATOM 2230 C CA A THR B 1 129 ? 37.440 -1.623 -21.509 0.50 22.84 127 THR B CA 1
ATOM 2231 C CA B THR B 1 129 ? 37.503 -1.622 -21.577 0.50 19.41 127 THR B CA 1
ATOM 2232 C C . THR B 1 129 ? 36.509 -2.400 -22.399 1.00 20.79 127 THR B C 1
ATOM 2233 O O . THR B 1 129 ? 35.388 -1.971 -22.684 1.00 18.87 127 THR B O 1
ATOM 2240 N N . GLU B 1 130 ? 37.010 -3.526 -22.945 1.00 20.83 128 GLU B N 1
ATOM 2241 C CA . GLU B 1 130 ? 36.204 -4.337 -23.821 1.00 23.77 128 GLU B CA 1
ATOM 2242 C C . GLU B 1 130 ? 34.994 -4.971 -23.142 1.00 21.01 128 GLU B C 1
ATOM 2243 O O . GLU B 1 130 ? 34.036 -5.266 -23.841 1.00 20.16 128 GLU B O 1
ATOM 2249 N N . LYS B 1 131 ? 35.081 -5.331 -21.881 1.00 19.00 129 LYS B N 1
ATOM 2250 C CA . LYS B 1 131 ? 34.081 -6.101 -21.178 1.00 19.56 129 LYS B CA 1
ATOM 2251 C C . LYS B 1 131 ? 34.072 -5.769 -19.691 0.50 16.69 129 LYS B C 1
ATOM 2252 O O . LYS B 1 131 ? 35.124 -5.563 -19.115 1.00 17.10 129 LYS B O 1
ATOM 2263 N N . ILE B 1 132 ? 32.892 -5.642 -19.135 1.00 16.61 130 ILE B N 1
ATOM 2264 C CA . ILE B 1 132 ? 32.769 -5.509 -17.664 1.00 16.64 130 ILE B CA 1
ATOM 2265 C C . ILE B 1 132 ? 31.886 -6.670 -17.228 1.00 15.13 130 ILE B C 1
ATOM 2266 O O . ILE B 1 132 ? 31.027 -7.182 -17.980 1.00 14.05 130 ILE B O 1
ATOM 2271 N N . PRO B 1 133 ? 32.137 -7.163 -16.005 1.00 15.87 131 PRO B N 1
ATOM 2272 C CA . PRO B 1 133 ? 31.446 -8.303 -15.465 1.00 17.21 131 PRO B CA 1
ATOM 2273 C C . PRO B 1 133 ? 30.024 -8.088 -15.009 1.00 19.16 131 PRO B C 1
ATOM 2274 O O . PRO B 1 133 ? 29.720 -7.947 -13.803 1.00 20.60 131 PRO B O 1
ATOM 2278 N N . VAL B 1 134 ? 29.064 -8.040 -15.947 1.00 18.10 132 VAL B N 1
ATOM 2279 C CA . VAL B 1 134 ? 27.684 -7.878 -15.547 1.00 19.10 132 VAL B CA 1
ATOM 2280 C C . VAL B 1 134 ? 26.827 -9.024 -16.021 1.00 18.15 132 VAL B C 1
ATOM 2281 O O . VAL B 1 134 ? 27.115 -9.688 -17.036 1.00 19.45 132 VAL B O 1
ATOM 2285 N N . ASP B 1 135 ? 25.820 -9.315 -15.191 1.00 17.07 133 ASP B N 1
ATOM 2286 C CA . ASP B 1 135 ? 24.817 -10.306 -15.608 1.00 15.81 133 ASP B CA 1
ATOM 2287 C C . ASP B 1 135 ? 23.434 -9.809 -15.217 1.00 15.35 133 ASP B C 1
ATOM 2288 O O . ASP B 1 135 ? 23.244 -8.659 -14.769 1.00 13.50 133 ASP B O 1
ATOM 2293 N N . SER B 1 136 ? 22.408 -10.678 -15.307 1.00 12.97 134 SER B N 1
ATOM 2294 C CA . SER B 1 136 ? 21.046 -10.364 -14.970 1.00 15.59 134 SER B CA 1
ATOM 2295 C C . SER B 1 136 ? 20.849 -10.094 -13.478 1.00 14.25 134 SER B C 1
ATOM 2296 O O . SER B 1 136 ? 19.868 -9.449 -13.147 1.00 16.69 134 SER B O 1
ATOM 2299 N N . ASN B 1 137 ? 21.836 -10.329 -12.638 1.00 12.66 135 ASN B N 1
ATOM 2300 C CA . ASN B 1 137 ? 21.773 -9.955 -11.233 1.00 12.01 135 ASN B CA 1
ATOM 2301 C C . ASN B 1 137 ? 22.400 -8.601 -10.918 1.00 12.46 135 ASN B C 1
ATOM 2302 O O . ASN B 1 137 ? 22.241 -8.161 -9.778 1.00 14.20 135 ASN B O 1
ATOM 2307 N N . SER B 1 138 ? 23.068 -7.934 -11.844 1.00 12.01 136 SER B N 1
ATOM 2308 C CA . SER B 1 138 ? 23.757 -6.703 -11.527 1.00 11.94 136 SER B CA 1
ATOM 2309 C C . SER B 1 138 ? 22.796 -5.550 -11.353 1.00 12.15 136 SER B C 1
ATOM 2310 O O . SER B 1 138 ? 22.116 -5.206 -12.312 1.00 12.50 136 SER B O 1
ATOM 2313 N N . SER B 1 139 ? 22.788 -4.982 -10.143 1.00 11.47 137 SER B N 1
ATOM 2314 C CA . SER B 1 139 ? 21.948 -3.810 -9.930 1.00 9.43 137 SER B CA 1
ATOM 2315 C C . SER B 1 139 ? 22.355 -2.638 -10.829 1.00 10.59 137 SER B C 1
ATOM 2316 O O . SER B 1 139 ? 23.488 -2.617 -11.334 1.00 9.81 137 SER B O 1
ATOM 2319 N N . GLY B 1 140 ? 21.444 -1.668 -10.928 1.00 10.70 138 GLY B N 1
ATOM 2320 C CA . GLY B 1 140 ? 21.783 -0.428 -11.701 1.00 7.93 138 GLY B CA 1
ATOM 2321 C C . GLY B 1 140 ? 23.005 0.252 -11.117 1.00 9.48 138 GLY B C 1
ATOM 2322 O O . GLY B 1 140 ? 23.864 0.770 -11.826 1.00 9.61 138 GLY B O 1
ATOM 2323 N N . ALA B 1 141 ? 23.065 0.341 -9.767 1.00 9.22 139 ALA B N 1
ATOM 2324 C CA . ALA B 1 141 ? 24.233 0.976 -9.155 1.00 9.52 139 ALA B CA 1
ATOM 2325 C C . ALA B 1 141 ? 25.535 0.244 -9.424 1.00 10.21 139 ALA B C 1
ATOM 2326 O O . ALA B 1 141 ? 26.546 0.945 -9.624 1.00 10.35 139 ALA B O 1
ATOM 2328 N N . LEU B 1 142 ? 25.511 -1.096 -9.414 1.00 8.31 140 LEU B N 1
ATOM 2329 C CA . LEU B 1 142 ? 26.745 -1.841 -9.690 1.00 10.82 140 LEU B CA 1
ATOM 2330 C C . LEU B 1 142 ? 27.225 -1.585 -11.109 1.00 10.00 140 LEU B C 1
ATOM 2331 O O . LEU B 1 142 ? 28.386 -1.301 -11.316 1.00 12.83 140 LEU B O 1
ATOM 2336 N N . VAL B 1 143 ? 26.277 -1.583 -12.052 1.00 10.12 141 VAL B N 1
ATOM 2337 C CA . VAL B 1 143 ? 26.629 -1.239 -13.433 1.00 10.05 141 VAL B CA 1
ATOM 2338 C C . VAL B 1 143 ? 27.186 0.178 -13.521 1.00 11.37 141 VAL B C 1
ATOM 2339 O O . VAL B 1 143 ? 28.205 0.459 -14.210 1.00 11.44 141 VAL B O 1
ATOM 2343 N N . GLY B 1 144 ? 26.511 1.116 -12.861 1.00 10.34 142 GLY B N 1
ATOM 2344 C CA . GLY B 1 144 ? 26.969 2.526 -12.923 1.00 11.20 142 GLY B CA 1
ATOM 2345 C C . GLY B 1 144 ? 28.334 2.723 -12.283 1.00 12.03 142 GLY B C 1
ATOM 2346 O O . GLY B 1 144 ? 29.117 3.565 -12.793 1.00 12.79 142 GLY B O 1
ATOM 2347 N N . TYR B 1 145 ? 28.630 1.945 -11.246 1.00 12.15 143 TYR B N 1
ATOM 2348 C CA . TYR B 1 145 ? 29.975 2.022 -10.662 1.00 14.37 143 TYR B CA 1
ATOM 2349 C C . TYR B 1 145 ? 31.031 1.638 -11.704 1.00 11.64 143 TYR B C 1
ATOM 2350 O O . TYR B 1 145 ? 32.018 2.338 -11.952 1.00 13.35 143 TYR B O 1
ATOM 2367 N N . LEU B 1 147 ? 30.668 1.488 -15.069 1.00 14.77 145 LEU B N 1
ATOM 2368 C CA . LEU B 1 147 ? 30.681 2.385 -16.210 1.00 14.92 145 LEU B CA 1
ATOM 2369 C C . LEU B 1 147 ? 31.438 3.663 -15.859 1.00 14.82 145 LEU B C 1
ATOM 2370 O O . LEU B 1 147 ? 32.247 4.160 -16.645 1.00 15.56 145 LEU B O 1
ATOM 2375 N N . ASN B 1 148 ? 31.171 4.228 -14.691 1.00 16.11 146 ASN B N 1
ATOM 2376 C CA . ASN B 1 148 ? 31.922 5.427 -14.290 1.00 16.29 146 ASN B CA 1
ATOM 2377 C C . ASN B 1 148 ? 33.403 5.155 -14.186 1.00 17.03 146 ASN B C 1
ATOM 2378 O O . ASN B 1 148 ? 34.219 5.966 -14.654 1.00 17.73 146 ASN B O 1
ATOM 2383 N N . ALA B 1 149 ? 33.812 4.003 -13.721 1.00 17.38 147 ALA B N 1
ATOM 2384 C CA . ALA B 1 149 ? 35.233 3.620 -13.608 1.00 17.51 147 ALA B CA 1
ATOM 2385 C C . ALA B 1 149 ? 35.887 3.448 -14.966 1.00 19.14 147 ALA B C 1
ATOM 2386 O O . ALA B 1 149 ? 37.114 3.610 -15.094 1.00 21.17 147 ALA B O 1
ATOM 2388 N N . ASN B 1 150 ? 35.102 3.218 -16.037 1.00 17.42 148 ASN B N 1
ATOM 2389 C CA . ASN B 1 150 ? 35.761 2.999 -17.349 1.00 17.83 148 ASN B CA 1
ATOM 2390 C C . ASN B 1 150 ? 35.347 3.989 -18.411 1.00 19.16 148 ASN B C 1
ATOM 2391 O O . ASN B 1 150 ? 35.569 3.766 -19.606 1.00 18.21 148 ASN B O 1
ATOM 2396 N N . LYS B 1 151 ? 34.637 5.053 -18.055 1.00 19.60 149 LYS B N 1
ATOM 2397 C CA . LYS B 1 151 ? 34.119 6.020 -19.009 1.00 20.21 149 LYS B CA 1
ATOM 2398 C C . LYS B 1 151 ? 35.200 6.755 -19.805 1.00 21.64 149 LYS B C 1
ATOM 2399 O O . LYS B 1 151 ? 36.175 7.221 -19.245 1.00 21.66 149 LYS B O 1
ATOM 2405 N N . ILE B 1 152 ? 35.036 6.945 -21.088 1.00 20.63 150 ILE B N 1
ATOM 2406 C CA . ILE B 1 152 ? 35.827 7.791 -21.959 1.00 22.53 150 ILE B CA 1
ATOM 2407 C C . ILE B 1 152 ? 34.968 9.044 -22.203 1.00 23.09 150 ILE B C 1
ATOM 2408 O O . ILE B 1 152 ? 35.380 10.169 -21.905 1.00 22.32 150 ILE B O 1
ATOM 2413 N N . ALA B 1 153 ? 33.745 8.825 -22.629 1.00 21.31 151 ALA B N 1
ATOM 2414 C CA . ALA B 1 153 ? 32.781 9.892 -22.857 1.00 21.86 151 ALA B CA 1
ATOM 2415 C C . ALA B 1 153 ? 31.369 9.315 -22.760 1.00 22.24 151 ALA B C 1
ATOM 2416 O O . ALA B 1 153 ? 31.186 8.115 -22.863 1.00 21.25 151 ALA B O 1
ATOM 2418 N N . THR B 1 154 ? 30.364 10.169 -22.655 1.00 21.62 152 THR B N 1
ATOM 2419 C CA . THR B 1 154 ? 28.988 9.808 -22.644 1.00 22.08 152 THR B CA 1
ATOM 2420 C C . THR B 1 154 ? 28.243 10.760 -23.575 1.00 21.58 152 THR B C 1
ATOM 2421 O O . THR B 1 154 ? 28.685 11.907 -23.831 1.00 22.92 152 THR B O 1
ATOM 2425 N N . ALA B 1 155 ? 27.199 10.231 -24.171 1.00 18.73 153 ALA B N 1
ATOM 2426 C CA . ALA B 1 155 ? 26.333 11.040 -25.045 1.00 20.08 153 ALA B CA 1
ATOM 2427 C C . ALA B 1 155 ? 24.932 10.873 -24.455 1.00 20.39 153 ALA B C 1
ATOM 2428 O O . ALA B 1 155 ? 24.603 9.723 -24.152 1.00 18.45 153 ALA B O 1
ATOM 2430 N N . GLU B 1 156 ? 24.085 11.902 -24.388 1.00 20.48 154 GLU B N 1
ATOM 2431 C CA . GLU B 1 156 ? 22.765 11.673 -23.822 1.00 21.79 154 GLU B CA 1
ATOM 2432 C C . GLU B 1 156 ? 21.640 12.291 -24.628 1.00 21.72 154 GLU B C 1
ATOM 2433 O O . GLU B 1 156 ? 21.858 13.186 -25.430 1.00 20.77 154 GLU B O 1
ATOM 2439 N N . ILE B 1 157 ? 20.462 11.747 -24.492 1.00 19.18 155 ILE B N 1
ATOM 2440 C CA . ILE B 1 157 ? 19.219 12.221 -25.059 1.00 19.76 155 ILE B CA 1
ATOM 2441 C C . ILE B 1 157 ? 18.276 12.191 -23.836 1.00 17.35 155 ILE B C 1
ATOM 2442 O O . ILE B 1 157 ? 18.216 11.147 -23.140 1.00 16.76 155 ILE B O 1
ATOM 2447 N N . THR B 1 158 ? 17.551 13.264 -23.563 1.00 16.40 156 THR B N 1
ATOM 2448 C CA . THR B 1 158 ? 16.674 13.260 -22.382 1.00 13.61 156 THR B CA 1
ATOM 2449 C C . THR B 1 158 ? 15.244 13.689 -22.693 1.00 15.32 156 THR B C 1
ATOM 2450 O O . THR B 1 158 ? 14.810 14.840 -22.474 1.00 13.41 156 THR B O 1
ATOM 2454 N N . PRO B 1 159 ? 14.443 12.740 -23.161 1.00 15.83 157 PRO B N 1
ATOM 2455 C CA . PRO B 1 159 ? 13.019 12.919 -23.304 1.00 16.38 157 PRO B CA 1
ATOM 2456 C C . PRO B 1 159 ? 12.411 13.074 -21.924 1.00 17.20 157 PRO B C 1
ATOM 2457 O O . PRO B 1 159 ? 13.039 12.910 -20.853 1.00 17.21 157 PRO B O 1
ATOM 2461 N N . VAL B 1 160 ? 11.145 13.486 -21.911 1.00 17.25 158 VAL B N 1
ATOM 2462 C CA . VAL B 1 160 ? 10.397 13.656 -20.680 1.00 19.07 158 VAL B CA 1
ATOM 2463 C C . VAL B 1 160 ? 9.074 12.888 -20.809 1.00 20.08 158 VAL B C 1
ATOM 2464 O O . VAL B 1 160 ? 8.748 12.495 -21.917 1.00 19.98 158 VAL B O 1
ATOM 2468 N N . TYR B 1 161 ? 8.395 12.758 -19.679 1.00 20.11 159 TYR B N 1
ATOM 2469 C CA . TYR B 1 161 ? 7.098 12.118 -19.719 1.00 21.90 159 TYR B CA 1
ATOM 2470 C C . TYR B 1 161 ? 6.270 12.471 -18.483 1.00 23.75 159 TYR B C 1
ATOM 2471 O O . TYR B 1 161 ? 6.794 12.451 -17.370 1.00 21.31 159 TYR B O 1
ATOM 2480 N N . GLU B 1 162 ? 5.004 12.826 -18.735 1.00 25.51 160 GLU B N 1
ATOM 2481 C CA . GLU B 1 162 ? 4.084 13.086 -17.625 1.00 30.28 160 GLU B CA 1
ATOM 2482 C C . GLU B 1 162 ? 2.755 12.376 -17.918 1.00 32.37 160 GLU B C 1
ATOM 2483 O O . GLU B 1 162 ? 2.506 12.096 -19.083 1.00 31.65 160 GLU B O 1
ATOM 2489 N N . ILE B 1 163 ? 1.969 12.033 -16.913 1.00 34.60 161 ILE B N 1
ATOM 2490 C CA . ILE B 1 163 ? 0.656 11.426 -17.165 1.00 39.22 161 ILE B CA 1
ATOM 2491 C C . ILE B 1 163 ? -0.342 12.586 -17.034 1.00 41.38 161 ILE B C 1
ATOM 2492 O O . ILE B 1 163 ? -0.321 13.328 -16.052 1.00 42.38 161 ILE B O 1
ATOM 2497 N N . LYS B 1 164 ? -1.051 12.900 -18.101 1.00 45.36 162 LYS B N 1
ATOM 2498 C CA . LYS B 1 164 ? -1.994 14.021 -18.092 1.00 48.74 162 LYS B CA 1
ATOM 2499 C C . LYS B 1 164 ? -2.916 14.012 -16.874 1.00 50.39 162 LYS B C 1
ATOM 2500 O O . LYS B 1 164 ? -3.802 13.134 -16.816 1.00 52.20 162 LYS B O 1
#

CATH classification: 3.90.280.10

Solvent-accessible surface area: 13857 Å² total